Protein AF-A0AAV5HDR8-F1 (afdb_monomer_lite)

Secondary structure (DSSP, 8-state):
-BPPPEEEEETTEEEEEEEEE-TTS-EEEEEES-HHHHHHHHHHHHHHHHHHHHHHHHHHTT--HHHHHHHHHHHHHHTTTSS-HHHHHHHHHHHHHH--SHHHHHHHHHHHHHHHH----TT---HHHHHHHHHHHHHHHHHHHTT-HHHHHHHHHHHHH---HHHHTT-BGGGEETTEEE-SS--SSTTS-SEEE--HHHHHHHTTS--SSSBSSTT-HHHHHHHHHHHTTS---THHHHHHHHHHHHHHHHHH-PPS-------

pLDDT: mean 80.91, std 14.04, range [27.0, 97.19]

Radius of gyration: 21.91 Å; chains: 1; bounding box: 62×45×56 Å

Foldseek 3Di:
DKADWDWDDDPNAIKIWIWDADPPDDIDIDIHRDPVVNVVLSVLLVLLLVLLVVLLVCVVVVHDVVVNQVSLCSLCVSLVVLDHSVVLSVVSNLLSVLDDDPQSVRLSSVLSSCSRPVDPPVVDDRPLLVVLVVLLVQLLVLCVVVVVLLLNLLSQCCLQFVDDLVQLLPFFPVQDDPQWGAGPDDDPDPPDDRITGGDPVSVVSQVPDDPPDRHSNNSCSVVSQVVSCVSRPNPDDSNSSNSSNVSVVSVVCSNPSDHPPPCPDDD

Structure (mmCIF, N/CA/C/O backbone):
data_AF-A0AAV5HDR8-F1
#
_entry.id   AF-A0AAV5HDR8-F1
#
loop_
_atom_site.group_PDB
_atom_site.id
_atom_site.type_symbol
_atom_site.label_atom_id
_atom_site.label_alt_id
_atom_site.label_comp_id
_atom_site.label_asym_id
_atom_site.label_entity_id
_atom_site.label_seq_id
_atom_site.pdbx_PDB_ins_code
_atom_site.Cartn_x
_atom_site.Cartn_y
_atom_site.Cartn_z
_atom_site.occupancy
_atom_site.B_iso_or_equiv
_atom_site.auth_seq_id
_atom_site.auth_comp_id
_atom_site.auth_asym_id
_atom_site.auth_atom_id
_atom_site.pdbx_PDB_model_num
ATOM 1 N N . MET A 1 1 ? 14.625 10.911 -10.098 1.00 73.81 1 MET A N 1
ATOM 2 C CA . MET A 1 1 ? 16.048 11.096 -10.452 1.00 73.81 1 MET A CA 1
ATOM 3 C C . MET A 1 1 ? 16.611 9.797 -11.013 1.00 73.81 1 MET A C 1
ATOM 5 O O . MET A 1 1 ? 16.642 8.784 -10.325 1.00 73.81 1 MET A O 1
ATOM 9 N N . LEU A 1 2 ? 17.038 9.839 -12.270 1.00 84.12 2 LEU A N 1
ATOM 10 C CA . LEU A 1 2 ? 17.835 8.803 -12.922 1.00 84.12 2 LEU A CA 1
ATOM 11 C C . LEU A 1 2 ? 19.167 9.469 -13.278 1.00 84.12 2 LEU A C 1
ATOM 13 O O . LEU A 1 2 ? 19.162 10.474 -13.983 1.00 84.12 2 LEU A O 1
ATOM 17 N N . THR A 1 3 ? 20.285 8.990 -12.740 1.00 86.44 3 THR A N 1
ATOM 18 C CA . THR A 1 3 ? 21.596 9.582 -13.054 1.00 86.44 3 THR A CA 1
ATOM 19 C C . THR A 1 3 ? 22.120 9.080 -14.393 1.00 86.44 3 THR A C 1
ATOM 21 O O . THR A 1 3 ? 21.638 8.078 -14.919 1.00 86.44 3 THR A O 1
ATOM 24 N N . GLY A 1 4 ? 23.172 9.718 -14.906 1.00 89.00 4 GLY A N 1
ATOM 25 C CA . GLY A 1 4 ? 23.975 9.140 -15.983 1.00 89.00 4 GLY A CA 1
ATOM 26 C C . GLY A 1 4 ? 24.616 7.803 -15.588 1.00 89.00 4 GLY A C 1
ATOM 27 O O . GLY A 1 4 ? 24.653 7.431 -14.408 1.00 89.00 4 GLY A O 1
ATOM 28 N N . ILE A 1 5 ? 25.113 7.088 -16.599 1.00 91.88 5 ILE A N 1
ATOM 29 C CA . ILE A 1 5 ? 25.888 5.857 -16.434 1.00 91.88 5 ILE A CA 1
ATOM 30 C C . ILE A 1 5 ? 27.342 6.237 -16.151 1.00 91.88 5 ILE A C 1
ATOM 32 O O . ILE A 1 5 ? 28.004 6.885 -16.957 1.00 91.88 5 ILE A O 1
ATOM 36 N N . TYR A 1 6 ? 27.844 5.801 -15.006 1.00 92.44 6 TYR A N 1
ATOM 37 C CA . TYR A 1 6 ? 29.228 5.932 -14.579 1.00 92.44 6 TYR A CA 1
ATOM 38 C C . TYR A 1 6 ? 29.980 4.633 -14.858 1.00 92.44 6 TYR A C 1
ATOM 40 O O . TYR A 1 6 ? 29.438 3.545 -14.668 1.00 92.44 6 TYR A O 1
ATOM 48 N N . THR A 1 7 ? 31.245 4.738 -15.258 1.00 93.06 7 THR A N 1
ATOM 49 C CA . THR A 1 7 ? 32.133 3.580 -15.426 1.00 93.06 7 THR A CA 1
ATOM 50 C C . THR A 1 7 ? 33.120 3.530 -14.266 1.00 93.06 7 THR A C 1
ATOM 52 O O . THR A 1 7 ? 33.690 4.554 -13.893 1.00 93.06 7 THR A O 1
ATOM 55 N N . LYS A 1 8 ? 33.337 2.347 -13.693 1.00 90.81 8 LYS A N 1
ATOM 56 C CA . LYS A 1 8 ? 34.347 2.107 -12.656 1.00 90.81 8 LYS A CA 1
ATOM 57 C C . LYS A 1 8 ? 35.153 0.864 -13.016 1.00 90.81 8 LYS A C 1
ATOM 59 O O . LYS A 1 8 ? 34.575 -0.146 -13.395 1.00 90.81 8 LYS A O 1
ATOM 64 N N . ASN A 1 9 ? 36.475 0.911 -12.872 1.00 87.62 9 ASN A N 1
ATOM 65 C CA . ASN A 1 9 ? 37.301 -0.289 -12.992 1.00 87.62 9 ASN A CA 1
ATOM 66 C C . ASN A 1 9 ? 37.350 -1.019 -11.639 1.00 87.62 9 ASN A C 1
ATOM 68 O O . ASN A 1 9 ? 37.593 -0.400 -10.599 1.00 87.62 9 ASN A O 1
ATOM 72 N N . ARG A 1 10 ? 37.077 -2.324 -11.634 1.00 82.44 10 ARG A N 1
ATOM 73 C CA . ARG A 1 10 ? 37.130 -3.188 -10.453 1.00 82.44 10 ARG A CA 1
ATOM 74 C C . ARG A 1 10 ? 37.838 -4.489 -10.825 1.00 82.44 10 ARG A C 1
ATOM 76 O O . ARG A 1 10 ? 37.325 -5.260 -11.629 1.00 82.44 10 ARG A O 1
ATOM 83 N N . HIS A 1 11 ? 39.011 -4.724 -10.232 1.00 84.31 11 HIS A N 1
ATOM 84 C CA . HIS A 1 11 ? 39.855 -5.902 -10.493 1.00 84.31 11 HIS A CA 1
ATOM 85 C C . HIS A 1 11 ? 40.128 -6.140 -11.992 1.00 84.31 11 HIS A C 1
ATOM 87 O O . HIS A 1 11 ? 39.966 -7.251 -12.490 1.00 84.31 11 HIS A O 1
ATOM 93 N N . GLY A 1 12 ? 40.483 -5.083 -12.732 1.00 84.19 12 GLY A N 1
ATOM 94 C CA . GLY A 1 12 ? 40.805 -5.176 -14.161 1.00 84.19 12 GLY A CA 1
ATOM 95 C C . GLY A 1 12 ? 39.591 -5.293 -15.087 1.00 84.19 12 GLY A C 1
ATOM 96 O O . GLY A 1 12 ? 39.763 -5.399 -16.297 1.00 84.19 12 GLY A O 1
ATOM 97 N N . LYS A 1 13 ? 38.362 -5.243 -14.555 1.00 86.88 13 LYS A N 1
ATOM 98 C CA . LYS A 1 13 ? 37.121 -5.256 -15.340 1.00 86.88 13 LYS A CA 1
ATOM 99 C C . LYS A 1 13 ? 36.362 -3.948 -15.176 1.00 86.88 13 LYS A C 1
ATOM 101 O O . LYS A 1 13 ? 36.249 -3.422 -14.069 1.00 86.88 13 LYS A O 1
ATOM 106 N N . ASN A 1 14 ? 35.809 -3.437 -16.271 1.00 90.88 14 ASN A N 1
ATOM 107 C CA . ASN A 1 14 ? 34.911 -2.290 -16.215 1.00 90.88 14 ASN A CA 1
ATOM 108 C C . ASN A 1 14 ? 33.528 -2.736 -15.731 1.00 90.88 14 ASN A C 1
ATOM 110 O O . ASN A 1 14 ? 32.964 -3.706 -16.231 1.00 90.88 14 ASN A O 1
ATOM 114 N N . ILE A 1 15 ? 32.990 -2.005 -14.762 1.00 91.25 15 ILE A N 1
ATOM 115 C CA . ILE A 1 15 ? 31.601 -2.089 -14.324 1.00 91.25 15 ILE A CA 1
ATOM 116 C C . ILE A 1 15 ? 30.906 -0.761 -14.621 1.00 91.25 15 ILE A C 1
ATOM 118 O O . ILE A 1 15 ? 31.504 0.313 -14.521 1.00 91.25 15 ILE A O 1
ATOM 122 N N . TYR A 1 16 ? 29.632 -0.847 -14.970 1.00 90.56 16 TYR A N 1
ATOM 123 C CA . TYR A 1 16 ? 28.793 0.269 -15.383 1.00 90.56 16 TYR A CA 1
ATOM 124 C C . TYR A 1 16 ? 27.682 0.449 -14.365 1.00 90.56 16 TYR A C 1
ATOM 126 O O . TYR A 1 16 ? 27.040 -0.516 -13.947 1.00 90.56 16 TYR A O 1
ATOM 134 N N . MET A 1 17 ? 27.494 1.680 -13.911 1.00 89.31 17 MET A N 1
ATOM 135 C CA . MET A 1 17 ? 26.700 1.965 -12.729 1.00 89.31 17 MET A CA 1
ATOM 136 C C . MET A 1 17 ? 25.806 3.168 -12.964 1.00 89.31 17 MET A C 1
ATOM 138 O O . MET A 1 17 ? 26.269 4.190 -13.444 1.00 89.31 17 MET A O 1
ATOM 142 N N . PHE A 1 18 ? 24.544 3.097 -12.571 1.00 87.56 18 PHE A N 1
ATOM 143 C CA . PHE A 1 18 ? 23.662 4.263 -12.562 1.00 87.56 18 PHE A CA 1
ATOM 144 C C . PHE A 1 18 ? 22.746 4.204 -11.350 1.00 87.56 18 PHE A C 1
ATOM 146 O O . PHE A 1 18 ? 22.589 3.160 -10.708 1.00 87.56 18 PHE A O 1
ATOM 153 N N . ARG A 1 19 ? 22.173 5.352 -11.008 1.00 84.62 19 ARG A N 1
ATOM 154 C CA . ARG A 1 19 ? 21.362 5.532 -9.816 1.00 84.62 19 ARG A CA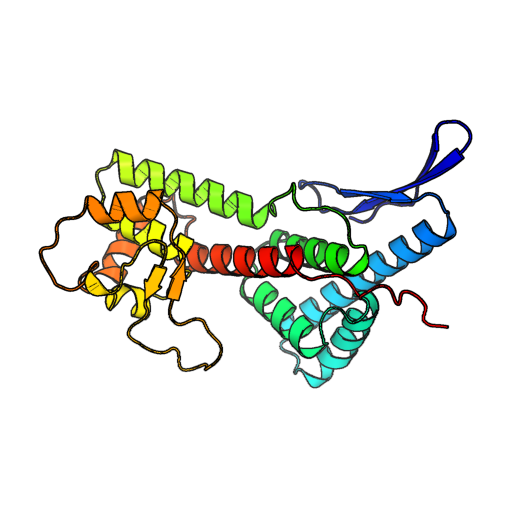 1
ATOM 155 C C . ARG A 1 19 ? 19.924 5.873 -10.173 1.00 84.62 19 ARG A C 1
ATOM 157 O O . ARG A 1 19 ? 19.691 6.698 -11.052 1.00 84.62 19 ARG A O 1
ATOM 164 N N . VAL A 1 20 ? 18.982 5.276 -9.451 1.00 79.19 20 VAL A N 1
ATOM 165 C CA . VAL A 1 20 ? 17.541 5.546 -9.554 1.00 79.19 20 VAL A CA 1
ATOM 166 C C . VAL A 1 20 ? 17.019 5.915 -8.173 1.00 79.19 20 VAL A C 1
ATOM 168 O O . VAL A 1 20 ? 17.207 5.161 -7.229 1.00 79.19 20 VAL A O 1
ATOM 171 N N . GLY A 1 21 ? 16.366 7.058 -8.024 1.00 70.62 21 GLY A N 1
ATOM 172 C CA . GLY A 1 21 ? 15.752 7.469 -6.758 1.00 70.62 21 GLY A CA 1
ATOM 173 C C . GLY A 1 21 ? 14.982 8.775 -6.902 1.00 70.62 21 GLY A C 1
ATOM 174 O O . GLY A 1 21 ? 15.005 9.387 -7.964 1.00 70.62 21 GLY A O 1
ATOM 175 N N . VAL A 1 22 ? 14.303 9.238 -5.860 1.00 61.22 22 VAL A N 1
ATOM 176 C CA . VAL A 1 22 ? 13.767 10.610 -5.780 1.00 61.22 22 VAL A CA 1
ATOM 177 C C . VAL A 1 22 ? 14.383 11.227 -4.538 1.00 61.22 22 VAL A C 1
ATOM 179 O O . VAL A 1 22 ? 14.404 10.591 -3.495 1.00 61.22 22 VAL A O 1
ATOM 182 N N . TYR A 1 23 ? 14.964 12.413 -4.669 1.00 52.66 23 TYR A N 1
ATOM 183 C CA . TYR A 1 23 ? 15.515 13.155 -3.538 1.00 52.66 23 TYR A CA 1
ATOM 184 C C . TYR A 1 23 ? 14.358 13.717 -2.690 1.00 52.66 23 TYR A C 1
ATOM 186 O O . TYR A 1 23 ? 13.372 14.130 -3.295 1.00 52.66 23 TYR A O 1
ATOM 194 N N . PRO A 1 24 ? 14.435 13.756 -1.344 1.00 54.81 24 PRO A N 1
ATOM 195 C CA . PRO A 1 24 ? 15.549 13.369 -0.465 1.00 54.81 24 PRO A CA 1
ATOM 196 C C . PRO A 1 24 ? 15.553 11.881 -0.053 1.00 54.81 24 PRO A C 1
ATOM 198 O O . PRO A 1 24 ? 16.234 11.495 0.896 1.00 54.81 24 PRO A O 1
ATOM 201 N N . PHE A 1 25 ? 14.790 11.025 -0.735 1.00 63.31 25 PHE A N 1
ATOM 202 C CA . PHE A 1 25 ? 14.649 9.607 -0.396 1.00 63.31 25 PHE A CA 1
ATOM 203 C C . PHE A 1 25 ? 15.838 8.744 -0.853 1.00 63.31 25 PHE A C 1
ATOM 205 O O . PHE A 1 25 ? 16.830 9.208 -1.423 1.00 63.31 25 PHE A O 1
ATOM 212 N N . LYS A 1 26 ? 15.735 7.434 -0.588 1.00 67.56 26 LYS A N 1
ATOM 213 C CA . LYS A 1 26 ? 16.769 6.450 -0.923 1.00 67.56 26 LYS A CA 1
ATOM 214 C C . LYS A 1 26 ? 17.010 6.359 -2.434 1.00 67.56 26 LYS A C 1
ATOM 216 O O . LYS A 1 26 ? 16.090 6.412 -3.251 1.00 67.56 26 LYS A O 1
ATOM 221 N N . ILE A 1 27 ? 18.280 6.155 -2.774 1.00 74.06 27 ILE A N 1
ATOM 222 C CA . ILE A 1 27 ? 18.778 5.995 -4.137 1.00 74.06 27 ILE A CA 1
ATOM 223 C C . ILE A 1 27 ? 19.251 4.551 -4.324 1.00 74.06 27 ILE A C 1
ATOM 225 O O . ILE A 1 27 ? 20.049 4.043 -3.537 1.00 74.06 27 ILE A O 1
ATOM 229 N N . TRP A 1 28 ? 18.801 3.900 -5.390 1.00 76.06 28 TRP A N 1
ATOM 230 C CA . TRP A 1 28 ? 19.254 2.580 -5.804 1.00 76.06 28 TRP A CA 1
ATOM 231 C C . TRP A 1 28 ? 20.395 2.642 -6.785 1.00 76.06 28 TRP A C 1
ATOM 233 O O . TRP A 1 28 ? 20.353 3.395 -7.749 1.00 76.06 28 TRP A O 1
ATOM 243 N N . LEU A 1 29 ? 21.378 1.779 -6.563 1.00 81.31 29 LEU A N 1
ATOM 244 C CA . LEU A 1 29 ? 22.538 1.630 -7.418 1.00 81.31 29 LEU A CA 1
ATOM 245 C C . LEU A 1 29 ? 22.402 0.370 -8.274 1.00 81.31 29 LEU A C 1
ATOM 247 O O . LEU A 1 29 ? 22.409 -0.759 -7.773 1.00 81.31 29 LEU A O 1
ATOM 251 N N . TYR A 1 30 ? 22.319 0.557 -9.582 1.00 81.44 30 TYR A N 1
ATOM 252 C CA . TYR A 1 30 ? 22.455 -0.515 -10.557 1.00 81.44 30 TYR A CA 1
ATOM 253 C C . TYR A 1 30 ? 23.929 -0.681 -10.900 1.00 81.44 30 TYR A C 1
ATOM 255 O O . TYR A 1 30 ? 24.652 0.304 -11.005 1.00 81.44 30 TYR A O 1
ATOM 263 N N . VAL A 1 31 ? 24.378 -1.932 -10.994 1.00 85.25 31 VAL A N 1
ATOM 264 C CA . VAL A 1 31 ? 25.761 -2.299 -11.315 1.00 85.25 31 VAL A CA 1
ATOM 265 C C . VAL A 1 31 ? 25.677 -3.418 -12.335 1.00 85.25 31 VAL A C 1
ATOM 267 O O . VAL A 1 31 ? 25.069 -4.448 -12.047 1.00 85.25 31 VAL A O 1
ATOM 270 N N . LEU A 1 32 ? 26.236 -3.190 -13.516 1.00 85.56 32 LEU A N 1
ATOM 271 C CA . LEU A 1 32 ? 26.222 -4.116 -14.639 1.00 85.56 32 LEU A CA 1
ATOM 272 C C . LEU A 1 32 ? 27.643 -4.304 -15.168 1.00 85.56 32 LEU A C 1
ATOM 274 O O . LEU A 1 32 ? 28.476 -3.404 -15.083 1.00 85.56 32 LEU A O 1
ATOM 278 N N . ASN A 1 33 ? 27.911 -5.477 -15.733 1.00 87.19 33 ASN A N 1
ATOM 279 C CA . ASN A 1 33 ? 29.237 -5.839 -16.245 1.00 87.19 33 ASN A CA 1
ATOM 280 C C . ASN A 1 33 ? 29.413 -5.535 -17.746 1.00 87.19 33 ASN A C 1
ATOM 282 O O . ASN A 1 33 ? 30.470 -5.815 -18.298 1.00 87.19 33 ASN A O 1
ATOM 286 N N . SER A 1 34 ? 28.390 -4.985 -18.409 1.00 89.25 34 SER A N 1
ATOM 287 C CA . SER A 1 34 ? 28.407 -4.597 -19.828 1.00 89.25 34 SER A CA 1
ATOM 288 C C . SER A 1 34 ? 27.832 -3.193 -19.989 1.00 89.25 34 SER A C 1
ATOM 290 O O . SER A 1 34 ? 26.883 -2.816 -19.288 1.00 89.25 34 SER A O 1
ATOM 292 N N . ARG A 1 35 ? 28.418 -2.428 -20.917 1.00 89.50 35 ARG A N 1
ATOM 293 C CA . ARG A 1 35 ? 27.963 -1.079 -21.258 1.00 89.50 35 ARG A CA 1
ATOM 294 C C . ARG A 1 35 ? 26.603 -1.130 -21.935 1.00 89.50 35 ARG A C 1
ATOM 296 O O . ARG A 1 35 ? 25.707 -0.388 -21.553 1.00 89.50 35 ARG A O 1
ATOM 303 N N . GLU A 1 36 ? 26.441 -2.057 -22.867 1.00 90.75 36 GLU A N 1
ATOM 304 C CA . GLU A 1 36 ? 25.223 -2.288 -23.639 1.00 90.75 36 GLU A CA 1
ATOM 305 C C . GLU A 1 36 ? 24.063 -2.642 -22.705 1.00 90.75 36 GLU A C 1
ATOM 307 O O . GLU A 1 36 ? 22.979 -2.068 -22.801 1.00 90.75 36 GLU A O 1
ATOM 312 N N . ALA A 1 37 ? 24.306 -3.530 -21.734 1.00 85.19 37 ALA A N 1
ATOM 313 C CA . ALA A 1 37 ? 23.318 -3.884 -20.721 1.00 85.19 37 ALA A CA 1
ATOM 314 C C . ALA A 1 37 ? 22.940 -2.679 -19.845 1.00 85.19 37 ALA A C 1
ATOM 316 O O . ALA A 1 37 ? 21.767 -2.509 -19.499 1.00 85.19 37 ALA A O 1
ATOM 317 N N . ALA A 1 38 ? 23.913 -1.834 -19.485 1.00 86.19 38 ALA A N 1
ATOM 318 C CA . ALA A 1 38 ? 23.660 -0.625 -18.709 1.00 86.19 38 ALA A CA 1
ATOM 319 C C . ALA A 1 38 ? 22.859 0.413 -19.503 1.00 86.19 38 ALA A C 1
ATOM 321 O O . ALA A 1 38 ? 21.897 0.956 -18.970 1.00 86.19 38 ALA A O 1
ATOM 322 N N . GLU A 1 39 ? 23.200 0.644 -20.769 1.00 91.00 39 GLU A N 1
ATOM 323 C CA . GLU A 1 39 ? 22.493 1.560 -21.670 1.00 91.00 39 GLU A CA 1
ATOM 324 C C . GLU A 1 39 ? 21.074 1.071 -21.987 1.00 91.00 39 GLU A C 1
ATOM 326 O O . GLU A 1 39 ? 20.137 1.869 -22.003 1.00 91.00 39 GLU A O 1
ATOM 331 N N . ALA A 1 40 ? 20.878 -0.234 -22.191 1.00 88.00 40 ALA A N 1
ATOM 332 C CA . ALA A 1 40 ? 19.552 -0.825 -22.362 1.00 88.00 40 ALA A CA 1
ATOM 333 C C . ALA A 1 40 ? 18.697 -0.671 -21.093 1.00 88.00 40 ALA A C 1
ATOM 335 O O . ALA A 1 40 ? 17.570 -0.186 -21.169 1.00 88.00 40 ALA A O 1
ATOM 336 N N . SER A 1 41 ? 19.252 -1.002 -19.921 1.00 85.56 41 SER A N 1
ATOM 337 C CA . SER A 1 41 ? 18.550 -0.870 -18.633 1.00 85.56 41 SER A CA 1
ATOM 338 C C . SER A 1 41 ? 18.213 0.587 -18.307 1.00 85.56 41 SER A C 1
ATOM 340 O O . SER A 1 41 ? 17.134 0.885 -17.799 1.00 85.56 41 SER A O 1
ATOM 342 N N . HIS A 1 42 ? 19.128 1.510 -18.612 1.00 89.00 42 HIS A N 1
ATOM 343 C CA . HIS A 1 42 ? 18.940 2.944 -18.401 1.00 89.00 42 HIS A CA 1
ATOM 344 C C . HIS A 1 42 ? 17.828 3.504 -19.293 1.00 89.00 42 HIS A C 1
ATOM 346 O O . HIS A 1 42 ? 16.914 4.149 -18.778 1.00 89.00 42 HIS A O 1
ATOM 352 N N . ARG A 1 43 ? 17.836 3.172 -20.594 1.00 89.94 43 ARG A N 1
ATOM 353 C CA . ARG A 1 43 ? 16.753 3.527 -21.528 1.00 89.94 43 ARG A CA 1
ATOM 354 C C . ARG A 1 43 ? 15.410 2.946 -21.096 1.00 89.94 43 ARG A C 1
ATOM 356 O O . ARG A 1 43 ? 14.414 3.662 -21.119 1.00 89.94 43 ARG A O 1
ATOM 363 N N . GLN A 1 44 ? 15.389 1.691 -20.650 1.00 87.62 44 GLN A N 1
ATOM 364 C CA . GLN A 1 44 ? 14.180 1.035 -20.148 1.00 87.62 44 GLN A CA 1
ATOM 365 C C . GLN A 1 44 ? 13.591 1.789 -18.945 1.00 87.62 44 GLN A C 1
ATOM 367 O O . GLN A 1 44 ? 12.404 2.100 -18.943 1.00 87.62 44 GLN A O 1
ATOM 372 N N . ILE A 1 45 ? 14.410 2.166 -17.955 1.00 85.88 45 ILE A N 1
ATOM 373 C CA . ILE A 1 45 ? 13.945 2.952 -16.797 1.00 85.88 45 ILE A CA 1
ATOM 374 C C . ILE A 1 45 ? 13.476 4.350 -17.209 1.00 85.88 45 ILE A C 1
ATOM 376 O O . ILE A 1 45 ? 12.474 4.835 -16.684 1.00 85.88 45 ILE A O 1
ATOM 380 N N . ALA A 1 46 ? 14.182 5.012 -18.127 1.00 87.62 46 ALA A N 1
ATOM 381 C CA . ALA A 1 46 ? 13.768 6.316 -18.636 1.00 87.62 46 ALA A CA 1
ATOM 382 C C . ALA A 1 46 ? 12.397 6.237 -19.333 1.00 87.62 46 ALA A C 1
ATOM 384 O O . ALA A 1 46 ? 11.541 7.085 -19.078 1.00 87.62 46 ALA A O 1
ATOM 385 N N . GLY A 1 47 ? 12.169 5.184 -20.126 1.00 89.81 47 GLY A N 1
ATOM 386 C CA . GLY A 1 47 ? 10.876 4.883 -20.743 1.00 89.81 47 GLY A CA 1
ATOM 387 C C . GLY A 1 47 ? 9.779 4.665 -19.704 1.00 89.81 47 GLY A C 1
ATOM 388 O O . GLY A 1 47 ? 8.756 5.338 -19.754 1.00 89.81 47 GLY A O 1
ATOM 389 N N . ILE A 1 48 ? 10.024 3.820 -18.691 1.00 87.69 48 ILE A N 1
ATOM 390 C CA . ILE A 1 48 ? 9.070 3.594 -17.585 1.00 87.69 48 ILE A CA 1
ATOM 391 C C . ILE A 1 48 ? 8.717 4.919 -16.926 1.00 87.69 48 ILE A C 1
ATOM 393 O O . ILE A 1 48 ? 7.551 5.179 -16.634 1.00 87.69 48 ILE A O 1
ATOM 397 N N . LYS A 1 49 ? 9.728 5.768 -16.703 1.00 84.94 49 LYS A N 1
ATOM 398 C CA . LYS A 1 49 ? 9.508 7.062 -16.080 1.00 84.94 49 LYS 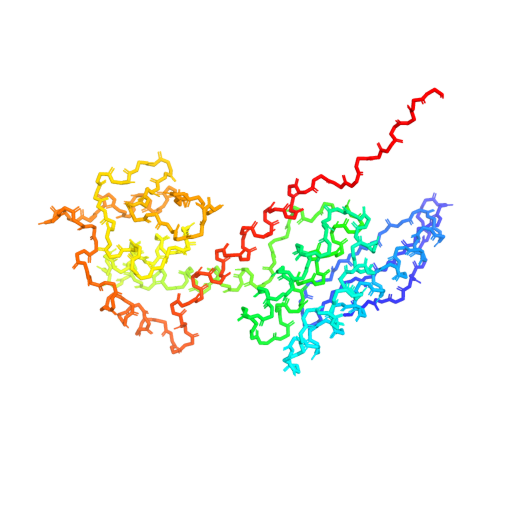A CA 1
ATOM 399 C C . LYS A 1 49 ? 8.545 7.923 -16.907 1.00 84.94 49 LYS A C 1
ATOM 401 O O . LYS A 1 49 ? 7.597 8.481 -16.362 1.00 84.94 49 LYS A O 1
ATOM 406 N N . SER A 1 50 ? 8.813 8.016 -18.206 1.00 88.56 50 SER A N 1
ATOM 407 C CA . SER A 1 50 ? 8.027 8.792 -19.167 1.00 88.56 50 SER A CA 1
ATOM 408 C C . SER A 1 50 ? 6.571 8.327 -19.242 1.00 88.56 50 SER A C 1
ATOM 410 O O . SER A 1 50 ? 5.656 9.148 -19.145 1.00 88.56 50 SER A O 1
ATOM 412 N N . GLU A 1 51 ? 6.343 7.017 -19.358 1.00 91.19 51 GLU A N 1
ATOM 413 C CA . GLU A 1 51 ? 4.986 6.473 -19.481 1.00 91.19 51 GLU A CA 1
ATOM 414 C C . GLU A 1 51 ? 4.175 6.660 -18.197 1.00 91.19 51 GLU A C 1
ATOM 416 O O . GLU A 1 51 ? 3.017 7.062 -18.253 1.00 91.19 51 GLU A O 1
ATOM 421 N N . VAL A 1 52 ? 4.781 6.458 -17.024 1.00 86.50 52 VAL A N 1
ATOM 422 C CA . VAL A 1 52 ? 4.103 6.696 -15.739 1.00 86.50 52 VAL A CA 1
ATOM 423 C C . VAL A 1 52 ? 3.710 8.164 -15.575 1.00 86.50 52 VAL A C 1
ATOM 425 O O . VAL A 1 52 ? 2.578 8.439 -15.180 1.00 86.50 52 VAL A O 1
ATOM 428 N N . ASP A 1 53 ? 4.605 9.110 -15.890 1.00 85.56 53 ASP A N 1
ATOM 429 C CA . ASP A 1 53 ? 4.280 10.543 -15.823 1.00 85.56 53 ASP A CA 1
ATOM 430 C C . ASP A 1 53 ? 3.131 10.905 -16.777 1.00 85.56 53 ASP A C 1
ATOM 432 O O . ASP A 1 53 ? 2.229 11.651 -16.387 1.00 85.56 53 ASP A O 1
ATOM 436 N N . THR A 1 54 ? 3.132 10.347 -17.992 1.00 89.94 54 THR A N 1
ATOM 437 C CA . THR A 1 54 ? 2.074 10.564 -18.990 1.00 89.94 54 THR A CA 1
ATOM 438 C C . THR A 1 54 ? 0.735 9.999 -18.522 1.00 89.94 54 THR A C 1
ATOM 440 O O . THR A 1 54 ? -0.260 10.723 -18.493 1.00 89.94 54 THR A O 1
ATOM 443 N N . ILE A 1 55 ? 0.706 8.743 -18.064 1.00 88.75 55 ILE A N 1
ATOM 444 C CA . ILE A 1 55 ? -0.507 8.102 -17.538 1.00 88.75 55 ILE A CA 1
ATOM 445 C C . ILE A 1 55 ? -1.058 8.900 -16.351 1.00 88.75 55 ILE A C 1
ATOM 447 O O . ILE A 1 55 ? -2.256 9.162 -16.282 1.00 88.75 55 ILE A O 1
ATOM 451 N N . PHE A 1 56 ? -0.198 9.364 -15.442 1.00 85.56 56 PHE A N 1
ATOM 452 C CA . PHE A 1 56 ? -0.620 10.192 -14.310 1.00 85.56 56 PHE A CA 1
ATOM 453 C C . PHE A 1 56 ? -1.196 11.540 -14.755 1.00 85.56 56 PHE A C 1
ATOM 455 O O . PHE A 1 56 ? -2.169 12.013 -14.163 1.00 85.56 56 PHE A O 1
ATOM 462 N N . ALA A 1 57 ? -0.618 12.171 -15.780 1.00 87.06 57 ALA A N 1
ATOM 463 C CA . ALA A 1 57 ? -1.163 13.396 -16.355 1.00 87.06 57 ALA A CA 1
ATOM 464 C C . ALA A 1 57 ? -2.546 13.158 -16.983 1.00 87.06 57 ALA A C 1
ATOM 466 O O . ALA A 1 57 ? -3.442 13.980 -16.800 1.00 87.06 57 ALA A O 1
ATOM 467 N N . PHE A 1 58 ? -2.745 12.020 -17.650 1.00 90.50 58 PHE A N 1
ATOM 468 C CA . PHE A 1 58 ? -4.016 11.664 -18.284 1.00 90.50 58 PHE A CA 1
ATOM 469 C C . PHE A 1 58 ? -5.104 11.345 -17.260 1.00 90.50 58 PHE A C 1
ATOM 471 O O . PHE A 1 58 ? -6.213 11.866 -17.371 1.00 90.50 58 PHE A O 1
ATOM 478 N N . ILE A 1 59 ? -4.777 10.572 -16.217 1.00 86.25 59 ILE A N 1
ATOM 479 C CA . ILE A 1 59 ? -5.704 10.307 -15.107 1.00 86.25 59 ILE A CA 1
ATOM 480 C C . ILE A 1 59 ? -6.094 11.626 -14.427 1.00 86.25 59 ILE A C 1
ATOM 482 O O . ILE A 1 59 ? -7.270 11.855 -14.154 1.00 86.25 59 ILE A O 1
ATOM 486 N N . ARG A 1 60 ? -5.133 12.536 -14.206 1.00 85.38 60 ARG A N 1
ATOM 487 C CA . ARG A 1 60 ? -5.404 13.868 -13.642 1.00 85.38 60 ARG A CA 1
ATOM 488 C C . ARG A 1 60 ? -6.318 14.714 -14.524 1.00 85.38 60 ARG A C 1
ATOM 490 O O . ARG A 1 60 ? -7.139 15.454 -13.994 1.00 85.38 60 ARG A O 1
ATOM 497 N N . ALA A 1 61 ? -6.159 14.624 -15.839 1.00 88.19 61 ALA A N 1
ATOM 498 C CA . ALA A 1 61 ? -7.005 15.313 -16.806 1.00 88.19 61 ALA A CA 1
ATOM 499 C C . ALA A 1 61 ? -8.390 14.658 -16.975 1.00 88.19 61 ALA A C 1
ATOM 501 O O . ALA A 1 61 ? -9.208 15.179 -17.727 1.00 88.19 61 ALA A O 1
ATOM 502 N N . GLY A 1 62 ? -8.664 13.543 -16.286 1.00 86.81 62 GLY A N 1
ATOM 503 C CA . GLY A 1 62 ? -9.941 12.838 -16.366 1.00 86.81 62 GLY A CA 1
ATOM 504 C C . GLY A 1 62 ? -10.169 12.148 -17.710 1.00 86.81 62 GLY A C 1
ATOM 505 O O . GLY A 1 62 ? -11.314 12.005 -18.122 1.00 86.81 62 GLY A O 1
ATOM 506 N N . LEU A 1 63 ? -9.099 11.763 -18.413 1.00 90.50 63 LEU A N 1
ATOM 507 C CA . LEU A 1 63 ? -9.223 11.079 -19.698 1.00 90.50 63 LEU A CA 1
ATOM 508 C C . LEU A 1 63 ? -9.714 9.635 -19.527 1.00 90.50 63 LEU A C 1
ATOM 510 O O . LEU A 1 63 ? -9.363 8.944 -18.567 1.00 90.50 63 LEU A O 1
ATOM 514 N N . GLU A 1 64 ? -10.498 9.191 -20.506 1.00 89.56 64 GLU A N 1
ATOM 515 C CA . GLU A 1 64 ? -11.022 7.831 -20.609 1.00 89.56 64 GLU A CA 1
ATOM 516 C C . GLU A 1 64 ? -9.917 6.799 -20.896 1.00 89.56 64 GLU A C 1
ATOM 518 O O . GLU A 1 64 ? -8.817 7.125 -21.360 1.00 89.56 64 GLU A O 1
ATOM 523 N N . TYR A 1 65 ? -10.209 5.526 -20.605 1.00 88.38 65 TYR A N 1
ATOM 524 C CA . TYR A 1 65 ? -9.225 4.444 -20.720 1.00 88.38 65 TYR A CA 1
ATOM 525 C C . TYR A 1 65 ? -8.685 4.263 -22.144 1.00 88.38 65 TYR A C 1
ATOM 527 O O . TYR A 1 65 ? -7.507 3.957 -22.300 1.00 88.38 65 TYR A O 1
ATOM 535 N N . ASP A 1 66 ? -9.479 4.539 -23.180 1.0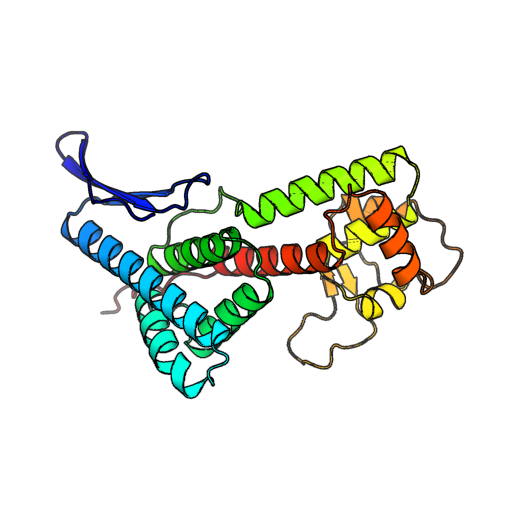0 91.62 66 ASP A N 1
ATOM 536 C CA . ASP A 1 66 ? -9.056 4.451 -24.586 1.00 91.62 66 ASP A CA 1
ATOM 537 C C . ASP A 1 66 ? -7.841 5.345 -24.905 1.00 91.62 66 ASP A C 1
ATOM 539 O O . ASP A 1 66 ? -7.026 5.013 -25.767 1.00 91.62 66 ASP A O 1
ATOM 543 N N . LYS A 1 67 ? -7.683 6.471 -24.194 1.00 92.00 67 LYS A N 1
ATOM 544 C CA . LYS A 1 67 ? -6.515 7.362 -24.318 1.00 92.00 67 LYS A CA 1
ATOM 545 C C . LYS A 1 67 ? -5.311 6.889 -23.515 1.00 92.00 67 LYS A C 1
ATOM 547 O O . LYS A 1 67 ? -4.187 7.269 -23.826 1.00 92.00 67 LYS A O 1
ATOM 552 N N . ILE A 1 68 ? -5.534 6.086 -22.481 1.00 91.94 68 ILE A N 1
ATOM 553 C CA . ILE A 1 68 ? -4.503 5.642 -21.536 1.00 91.94 68 ILE A CA 1
ATOM 554 C C . ILE A 1 68 ? -3.946 4.267 -21.928 1.00 91.94 68 ILE A C 1
ATOM 556 O O . ILE A 1 68 ? -2.756 4.011 -21.747 1.00 91.94 68 ILE A O 1
ATOM 560 N N . GLU A 1 69 ? -4.775 3.403 -22.513 1.00 94.31 69 GLU A N 1
ATOM 561 C CA . GLU A 1 69 ? -4.432 2.042 -22.926 1.00 94.31 69 GLU A CA 1
ATOM 562 C C . GLU A 1 69 ? -3.149 1.966 -23.783 1.00 94.31 69 GLU A C 1
ATOM 564 O O . GLU A 1 69 ? -2.311 1.105 -23.494 1.00 94.31 69 GLU A O 1
ATOM 569 N N . PRO A 1 70 ? -2.898 2.851 -24.776 1.00 95.81 70 PRO A N 1
ATOM 570 C CA . PRO A 1 70 ? -1.654 2.805 -25.550 1.00 95.81 70 PRO A CA 1
ATOM 571 C C . PRO A 1 70 ? -0.401 2.979 -24.680 1.00 95.81 70 PRO A C 1
ATOM 573 O O . PRO A 1 70 ? 0.581 2.260 -24.859 1.00 95.81 70 PRO A O 1
ATOM 576 N N . HIS A 1 71 ? -0.453 3.870 -23.688 1.00 94.31 71 HIS A N 1
ATOM 577 C CA . HIS A 1 71 ? 0.645 4.089 -22.745 1.00 94.31 71 HIS A CA 1
ATOM 578 C C . HIS A 1 71 ? 0.809 2.910 -21.781 1.00 94.31 71 HIS A C 1
ATOM 580 O O . HIS A 1 71 ? 1.928 2.495 -21.476 1.00 94.31 71 HIS A O 1
ATOM 586 N N . ALA A 1 72 ? -0.300 2.307 -21.343 1.00 91.00 72 ALA A N 1
ATOM 587 C CA . ALA A 1 72 ? -0.266 1.098 -20.525 1.00 91.00 72 ALA A CA 1
ATOM 588 C C . ALA A 1 72 ? 0.346 -0.100 -21.281 1.00 91.00 72 ALA A C 1
ATOM 590 O O . ALA A 1 72 ? 1.065 -0.896 -20.675 1.00 91.00 72 ALA A O 1
ATOM 591 N N . LYS A 1 73 ? 0.128 -0.208 -22.601 1.00 93.25 73 LYS A N 1
ATOM 592 C CA . LYS A 1 73 ? 0.761 -1.220 -23.469 1.00 93.25 73 LYS A CA 1
ATOM 593 C C . LYS A 1 73 ? 2.272 -1.032 -23.568 1.00 93.25 73 LYS A C 1
ATOM 595 O O . LYS A 1 73 ? 3.009 -1.985 -23.326 1.00 93.25 73 LYS A O 1
ATOM 600 N N . ILE A 1 74 ? 2.732 0.194 -23.822 1.00 92.94 74 ILE A N 1
ATOM 601 C CA . ILE A 1 74 ? 4.171 0.512 -23.836 1.00 92.94 74 ILE A CA 1
ATOM 602 C C . ILE A 1 74 ? 4.788 0.196 -22.468 1.00 92.94 74 ILE A C 1
ATOM 604 O O . ILE A 1 74 ? 5.849 -0.424 -22.376 1.00 92.94 74 ILE A O 1
ATOM 608 N N . LEU A 1 75 ? 4.105 0.560 -21.380 1.00 90.38 75 LEU A N 1
ATOM 609 C CA . LEU A 1 75 ? 4.575 0.254 -20.035 1.00 90.38 75 LEU A CA 1
ATOM 610 C C . LEU A 1 75 ? 4.659 -1.258 -19.777 1.00 90.38 75 LEU A C 1
ATOM 612 O O . LEU A 1 75 ? 5.630 -1.704 -19.163 1.00 90.38 75 LEU A O 1
ATOM 616 N N . ALA A 1 76 ? 3.696 -2.045 -20.266 1.00 89.94 76 ALA A N 1
ATOM 617 C CA . ALA A 1 76 ? 3.711 -3.505 -20.167 1.00 89.94 76 ALA A CA 1
ATOM 618 C C . ALA A 1 76 ? 4.945 -4.107 -20.849 1.00 89.94 76 ALA A C 1
ATOM 620 O O . ALA A 1 76 ? 5.628 -4.947 -20.258 1.00 89.94 76 ALA A O 1
ATOM 621 N N . GLU A 1 77 ? 5.292 -3.634 -22.045 1.00 89.75 77 GLU A N 1
ATOM 622 C CA . GLU A 1 77 ? 6.514 -4.040 -22.750 1.00 89.75 77 GLU A CA 1
ATOM 623 C C . GLU A 1 77 ? 7.774 -3.658 -21.963 1.00 89.75 77 GLU A C 1
ATOM 625 O O . GLU A 1 77 ? 8.684 -4.473 -21.783 1.00 89.75 77 GLU A O 1
ATOM 630 N N . LEU A 1 78 ? 7.803 -2.445 -21.404 1.00 88.25 78 LEU A N 1
ATOM 631 C CA . LEU A 1 78 ? 8.912 -1.958 -20.587 1.00 88.25 78 LEU A CA 1
ATOM 632 C C . LEU A 1 78 ? 9.092 -2.745 -19.282 1.00 88.25 78 LEU A C 1
ATOM 634 O O . LEU A 1 78 ? 10.222 -2.858 -18.809 1.00 88.25 78 LEU A O 1
ATOM 638 N N . VAL A 1 79 ? 8.039 -3.345 -18.720 1.00 85.19 79 VAL A N 1
ATOM 639 C CA . VAL A 1 79 ? 8.134 -4.299 -17.594 1.00 85.19 79 VAL A CA 1
ATOM 640 C C . VAL A 1 79 ? 8.158 -5.763 -18.049 1.00 85.19 79 VAL A C 1
ATOM 642 O O . VAL A 1 79 ? 7.889 -6.674 -17.261 1.00 85.19 79 VAL A O 1
ATOM 645 N N . ARG A 1 80 ? 8.520 -6.002 -19.317 1.00 82.38 80 ARG A N 1
ATOM 646 C CA . ARG A 1 80 ? 8.733 -7.326 -19.927 1.00 82.38 80 ARG A CA 1
ATOM 647 C C . ARG A 1 80 ? 7.502 -8.235 -19.890 1.00 82.38 80 ARG A C 1
ATOM 649 O O . ARG A 1 80 ? 7.634 -9.447 -19.746 1.00 82.38 80 ARG A O 1
ATOM 656 N N . GLY A 1 81 ? 6.311 -7.650 -19.958 1.00 79.12 81 GLY A N 1
ATOM 657 C CA . GLY A 1 81 ? 5.043 -8.373 -19.903 1.00 79.12 81 GLY A CA 1
ATOM 658 C C . GLY A 1 81 ? 4.745 -9.014 -18.548 1.00 79.12 81 GLY A C 1
ATOM 659 O O . GLY A 1 81 ? 3.850 -9.849 -18.473 1.00 79.12 81 GLY A O 1
ATOM 660 N N . THR A 1 82 ? 5.469 -8.646 -17.477 1.00 79.44 82 THR A N 1
ATOM 661 C CA . THR A 1 82 ? 5.246 -9.222 -16.139 1.00 79.44 82 THR A CA 1
ATOM 662 C C . THR A 1 82 ? 3.798 -9.020 -15.696 1.00 79.44 82 THR A C 1
ATOM 664 O O . THR A 1 82 ? 3.191 -9.943 -15.159 1.00 79.44 82 THR A O 1
ATOM 667 N N . TRP A 1 83 ? 3.230 -7.840 -15.972 1.00 83.81 83 TRP A N 1
ATOM 668 C CA . TRP A 1 83 ? 1.816 -7.524 -15.766 1.00 83.81 83 TRP A CA 1
ATOM 669 C C . TRP A 1 83 ? 1.168 -7.040 -17.075 1.00 83.81 83 TRP A C 1
ATOM 671 O O . TRP A 1 83 ? 1.829 -6.340 -17.846 1.00 83.81 83 TRP A O 1
ATOM 681 N N . PRO A 1 84 ? -0.114 -7.381 -17.324 1.00 86.50 84 PRO A N 1
ATOM 682 C CA . PRO A 1 84 ? -0.848 -6.900 -18.491 1.00 86.50 84 PRO A CA 1
ATOM 683 C C . PRO A 1 84 ? -1.184 -5.397 -18.387 1.00 86.50 84 PRO A C 1
ATOM 685 O O . PRO A 1 84 ? -1.207 -4.858 -17.274 1.00 86.50 84 PRO A O 1
ATOM 688 N N . PRO A 1 85 ? -1.495 -4.727 -19.517 1.00 87.38 85 PRO A N 1
ATOM 689 C CA . PRO A 1 85 ? -1.814 -3.296 -19.556 1.00 87.38 85 PRO A CA 1
ATOM 690 C C . PRO A 1 85 ? -2.932 -2.889 -18.593 1.00 87.38 85 PRO A C 1
ATOM 692 O O . PRO A 1 85 ? -2.745 -1.952 -17.823 1.00 87.38 85 PRO A O 1
ATOM 695 N N . ASP A 1 86 ? -4.039 -3.638 -18.559 1.00 86.69 86 ASP A N 1
ATOM 696 C CA . ASP A 1 86 ? -5.181 -3.340 -17.680 1.00 86.69 86 ASP A CA 1
ATOM 697 C C . ASP A 1 86 ? -4.768 -3.345 -16.205 1.00 86.69 86 ASP A C 1
ATOM 699 O O . ASP A 1 86 ? -5.077 -2.425 -15.454 1.00 86.69 86 ASP A O 1
ATOM 703 N N . LYS A 1 87 ? -3.963 -4.337 -15.803 1.00 85.62 87 LYS A N 1
ATOM 704 C CA . LYS A 1 87 ? -3.444 -4.432 -14.435 1.00 85.62 87 LYS A CA 1
ATOM 705 C C . LYS A 1 87 ? -2.508 -3.273 -14.106 1.00 85.62 87 LYS A C 1
ATOM 707 O O . LYS A 1 87 ? -2.556 -2.760 -12.994 1.00 85.62 87 LYS A O 1
ATOM 712 N N . LEU A 1 88 ? -1.654 -2.862 -15.044 1.00 84.50 88 LEU A N 1
ATOM 713 C CA . LEU A 1 88 ? -0.774 -1.704 -14.867 1.00 84.50 88 LEU A CA 1
ATOM 714 C C . LEU A 1 88 ? -1.566 -0.398 -14.779 1.00 84.50 88 LEU A C 1
ATOM 716 O O . LEU A 1 88 ? -1.224 0.462 -13.971 1.00 84.50 88 LEU A O 1
ATOM 720 N N . TYR A 1 89 ? -2.630 -0.256 -15.565 1.00 85.69 89 TYR A N 1
ATOM 721 C CA . TYR A 1 89 ? -3.534 0.882 -15.475 1.00 85.69 89 TYR A CA 1
ATOM 722 C C . TYR A 1 89 ? -4.264 0.914 -14.134 1.00 85.69 89 TYR A C 1
ATOM 724 O O . TYR A 1 89 ? -4.180 1.924 -13.440 1.00 85.69 89 TYR A O 1
ATOM 732 N N . ASP A 1 90 ? -4.913 -0.178 -13.727 1.00 83.88 90 ASP A N 1
ATOM 733 C CA . ASP A 1 90 ? -5.612 -0.269 -12.441 1.00 83.88 90 ASP A CA 1
ATOM 734 C C . ASP A 1 90 ? -4.659 -0.014 -11.275 1.00 83.88 90 ASP A C 1
ATOM 736 O O . ASP A 1 90 ? -4.997 0.691 -10.323 1.00 83.88 90 ASP A O 1
ATOM 740 N N . TYR A 1 91 ? -3.433 -0.521 -11.386 1.00 80.62 91 TYR A N 1
ATOM 741 C CA . TYR A 1 91 ? -2.355 -0.264 -10.449 1.00 80.62 91 TYR A CA 1
ATOM 742 C C . TYR A 1 91 ? -2.005 1.226 -10.351 1.00 80.62 91 TYR A C 1
ATOM 744 O O . TYR A 1 91 ? -2.031 1.805 -9.263 1.00 80.62 91 TYR A O 1
ATOM 752 N N . LEU A 1 92 ? -1.709 1.870 -11.481 1.00 80.00 92 LEU A N 1
ATOM 753 C CA . LEU A 1 92 ? -1.354 3.289 -11.534 1.00 80.00 92 LEU A CA 1
ATOM 754 C C . LEU A 1 92 ? -2.522 4.187 -11.132 1.00 80.00 92 LEU A C 1
ATOM 756 O O . LEU A 1 92 ? -2.307 5.191 -10.461 1.00 80.00 92 LEU A O 1
ATOM 760 N N . LYS A 1 93 ? -3.752 3.816 -11.485 1.00 80.56 93 LYS A N 1
ATOM 761 C CA . LYS A 1 93 ? -4.980 4.499 -11.082 1.00 80.56 93 LYS A CA 1
ATOM 762 C C . LYS A 1 93 ? -5.212 4.376 -9.588 1.00 80.56 93 LYS A C 1
ATOM 764 O O . LYS A 1 93 ? -5.508 5.381 -8.952 1.00 80.56 93 LYS A O 1
ATOM 769 N N . MET A 1 94 ? -5.048 3.183 -9.016 1.00 77.12 94 MET A N 1
ATOM 770 C CA . MET A 1 94 ? -5.121 2.994 -7.571 1.00 77.12 94 MET A CA 1
ATOM 771 C C . MET A 1 94 ? -4.087 3.884 -6.892 1.00 77.12 94 MET A C 1
ATOM 773 O O . MET A 1 94 ? -4.454 4.663 -6.025 1.00 77.12 94 MET A O 1
ATOM 777 N N . LEU A 1 95 ? -2.827 3.847 -7.324 1.00 74.06 95 LEU A N 1
ATOM 778 C CA . LEU A 1 95 ? -1.788 4.691 -6.741 1.00 74.06 95 LEU A CA 1
ATOM 779 C C . LEU A 1 95 ? -2.073 6.177 -6.915 1.00 74.06 95 LEU A C 1
ATOM 781 O O . LEU A 1 95 ? -1.933 6.909 -5.944 1.00 74.06 95 LEU A O 1
ATOM 785 N N . PHE A 1 96 ? -2.548 6.612 -8.083 1.00 73.06 96 PHE A N 1
ATOM 786 C CA . PHE A 1 96 ? -2.985 7.985 -8.330 1.00 73.06 96 PHE A CA 1
ATOM 787 C C . PHE A 1 96 ? -4.107 8.415 -7.376 1.00 73.06 96 PHE A C 1
ATOM 789 O O . PHE A 1 96 ? -4.055 9.503 -6.815 1.00 73.06 96 PHE A O 1
ATOM 796 N N . LEU A 1 97 ? -5.113 7.564 -7.161 1.00 69.06 97 LEU A N 1
ATOM 797 C CA . LEU A 1 97 ? -6.227 7.833 -6.244 1.00 69.06 97 LEU A CA 1
ATOM 798 C C . LEU A 1 97 ? -5.802 7.798 -4.777 1.00 69.06 97 LEU A C 1
ATOM 800 O O . LEU A 1 97 ? -6.379 8.497 -3.946 1.00 69.06 97 LEU A O 1
ATOM 804 N N . LEU A 1 98 ? -4.802 6.982 -4.456 1.00 63.88 98 LEU A N 1
ATOM 805 C CA . LEU A 1 98 ? -4.152 7.001 -3.156 1.00 63.88 98 LEU A CA 1
ATOM 806 C C . LEU A 1 98 ? -3.284 8.252 -2.996 1.00 63.88 98 LEU A C 1
ATOM 808 O O . LEU A 1 98 ? -2.949 8.566 -1.859 1.00 63.88 98 LEU A O 1
ATOM 812 N N . SER A 1 99 ? -2.984 8.972 -4.091 1.00 51.78 99 SER A N 1
ATOM 813 C CA . SER A 1 99 ? -1.900 9.935 -4.097 1.00 51.78 99 SER A CA 1
ATOM 814 C C . SER A 1 99 ? -2.172 11.239 -3.355 1.00 51.78 99 SER A C 1
ATOM 816 O O . SER A 1 99 ? -3.051 12.012 -3.741 1.00 51.78 99 SER A O 1
ATOM 818 N N . GLY A 1 100 ? -1.303 11.555 -2.396 1.00 61.91 100 GLY A N 1
ATOM 819 C CA . GLY A 1 100 ? -0.850 12.906 -2.088 1.00 61.91 100 GLY A CA 1
ATOM 820 C C . GLY A 1 100 ? 0.687 12.971 -1.924 1.00 61.91 100 GLY A C 1
ATOM 821 O O . GLY A 1 100 ? 1.328 12.064 -1.408 1.00 61.91 100 GLY A O 1
ATOM 822 N N . PRO A 1 101 ? 1.261 14.174 -2.078 1.00 53.78 101 PRO A N 1
ATOM 823 C CA . PRO A 1 101 ? 2.670 14.445 -2.446 1.00 53.78 101 PRO A CA 1
ATOM 824 C C . PRO A 1 101 ? 3.412 13.556 -3.472 1.00 53.78 101 PRO A C 1
ATOM 826 O O . PRO A 1 101 ? 2.923 12.569 -3.999 1.00 53.78 101 PRO A O 1
ATOM 829 N N . GLU A 1 102 ? 4.651 13.950 -3.792 1.00 60.81 102 GLU A N 1
ATOM 830 C CA . GLU A 1 102 ? 5.574 13.306 -4.750 1.00 60.81 102 GLU A CA 1
ATOM 831 C C . GLU A 1 102 ? 6.001 11.868 -4.372 1.00 60.81 102 GLU A C 1
ATOM 833 O O . GLU A 1 102 ? 6.643 11.171 -5.166 1.00 60.81 102 GLU A O 1
ATOM 838 N N . GLU A 1 103 ? 5.653 11.406 -3.168 1.00 61.53 103 GLU A N 1
ATOM 839 C CA . GLU A 1 103 ? 6.132 10.150 -2.589 1.00 61.53 103 GLU A CA 1
ATOM 840 C C . GLU A 1 103 ? 5.430 8.910 -3.184 1.00 61.53 103 GLU A C 1
ATOM 842 O O . GLU A 1 103 ? 6.097 7.894 -3.404 1.00 61.53 103 GLU A O 1
ATOM 847 N N . GLU A 1 104 ? 4.138 8.951 -3.550 1.00 65.50 104 GLU A N 1
ATOM 848 C CA . GLU A 1 104 ? 3.522 7.777 -4.209 1.00 65.50 104 GLU A CA 1
ATOM 849 C C . GLU A 1 104 ? 3.911 7.656 -5.680 1.00 65.50 104 GLU A C 1
ATOM 851 O O . GLU A 1 104 ? 4.036 6.540 -6.196 1.00 65.50 104 GLU A O 1
ATOM 856 N N . LYS A 1 105 ? 4.228 8.775 -6.344 1.00 65.94 105 LYS A N 1
ATOM 857 C CA . LYS A 1 105 ? 4.918 8.726 -7.642 1.00 65.94 105 LYS A CA 1
ATOM 858 C C . LYS A 1 105 ? 6.247 7.984 -7.510 1.00 65.94 105 LYS A C 1
ATOM 860 O O . LYS A 1 105 ? 6.573 7.152 -8.355 1.00 65.94 105 LYS A O 1
ATOM 865 N N . TRP A 1 106 ? 7.002 8.227 -6.434 1.00 70.06 106 TRP A N 1
ATOM 866 C CA . TRP A 1 106 ? 8.234 7.482 -6.155 1.00 70.06 106 TRP A CA 1
ATOM 867 C C . TRP A 1 106 ? 7.975 5.982 -5.972 1.00 70.06 106 TRP A C 1
ATOM 869 O O . TRP A 1 106 ? 8.702 5.175 -6.556 1.00 70.06 106 TRP A O 1
ATOM 879 N N . PHE A 1 107 ? 6.922 5.601 -5.244 1.00 70.50 107 PHE A N 1
ATOM 880 C CA . PHE A 1 107 ? 6.549 4.195 -5.084 1.00 70.50 107 PHE A CA 1
ATOM 881 C C . PHE A 1 107 ? 6.248 3.517 -6.432 1.00 70.50 107 PHE A C 1
ATOM 883 O O . PHE A 1 107 ? 6.764 2.426 -6.681 1.00 70.50 107 PHE A O 1
ATOM 890 N N . CYS A 1 108 ? 5.528 4.190 -7.343 1.00 70.88 108 CYS A N 1
ATOM 891 C CA . CYS A 1 108 ? 5.284 3.698 -8.708 1.00 70.88 108 CYS A CA 1
ATOM 892 C C . CYS A 1 108 ? 6.594 3.410 -9.451 1.00 70.88 108 CYS A C 1
ATOM 894 O O . CYS A 1 108 ? 6.777 2.329 -10.014 1.00 70.88 108 CYS A O 1
ATOM 896 N N . TYR A 1 109 ? 7.525 4.367 -9.434 1.00 71.50 109 TYR A N 1
ATOM 897 C CA . TYR A 1 109 ? 8.798 4.239 -10.146 1.00 71.50 109 TYR A CA 1
ATOM 898 C C . TYR A 1 109 ? 9.634 3.076 -9.634 1.00 71.50 109 TYR A C 1
ATOM 900 O O . TYR A 1 109 ? 10.200 2.311 -10.413 1.00 71.50 109 TYR A O 1
ATOM 908 N N . VAL A 1 110 ? 9.697 2.934 -8.319 1.00 69.69 110 VAL A N 1
ATOM 909 C CA . VAL A 1 110 ? 10.469 1.905 -7.629 1.00 69.69 110 VAL A CA 1
ATOM 910 C C . VAL A 1 110 ? 9.888 0.516 -7.882 1.00 69.69 110 VAL A C 1
ATOM 912 O O . VAL A 1 110 ? 10.632 -0.407 -8.221 1.00 69.69 110 VAL A O 1
ATOM 915 N N . ALA A 1 111 ? 8.565 0.391 -7.806 1.00 72.56 111 ALA A N 1
ATOM 916 C CA . ALA A 1 111 ? 7.830 -0.822 -8.140 1.00 72.56 111 ALA A CA 1
ATOM 917 C C . ALA A 1 111 ? 8.101 -1.297 -9.576 1.00 72.56 111 ALA A C 1
ATOM 919 O O . ALA A 1 111 ? 8.499 -2.441 -9.800 1.00 72.56 111 ALA A O 1
ATOM 920 N N . LEU A 1 112 ? 7.948 -0.403 -10.554 1.00 75.38 112 LEU A N 1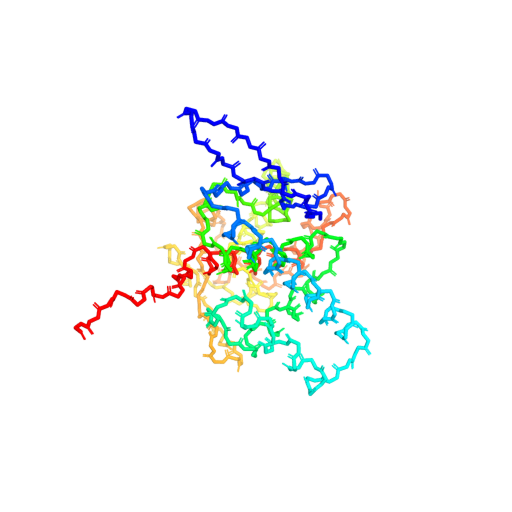
ATOM 921 C CA . LEU A 1 112 ? 8.078 -0.745 -11.972 1.00 75.38 112 LEU A CA 1
ATOM 922 C C . LEU A 1 112 ? 9.535 -1.000 -12.377 1.00 75.38 112 LEU A C 1
ATOM 924 O O . LEU A 1 112 ? 9.805 -1.905 -13.164 1.00 75.38 112 LEU A O 1
ATOM 928 N N . CYS A 1 113 ? 10.499 -0.285 -11.783 1.00 73.00 113 CYS A N 1
ATOM 929 C CA . CYS A 1 113 ? 11.920 -0.596 -11.968 1.00 73.00 113 CYS A CA 1
ATOM 930 C C . CYS A 1 113 ? 12.267 -2.005 -11.465 1.00 73.00 113 CYS A C 1
ATOM 932 O O . CYS A 1 113 ? 13.070 -2.694 -12.099 1.00 73.00 113 CYS A O 1
ATOM 934 N N . ARG A 1 114 ? 11.664 -2.453 -10.352 1.00 74.56 114 ARG A N 1
ATOM 935 C CA . ARG A 1 114 ? 11.840 -3.828 -9.862 1.00 74.56 114 ARG A CA 1
ATOM 936 C C . ARG A 1 114 ? 11.278 -4.846 -10.849 1.00 74.56 114 ARG A C 1
ATOM 938 O O . ARG A 1 114 ? 11.989 -5.795 -11.168 1.00 74.56 114 ARG A O 1
ATOM 945 N N . LEU A 1 115 ? 10.072 -4.626 -11.370 1.00 73.56 115 LEU A N 1
ATOM 946 C CA . LEU A 1 115 ? 9.486 -5.503 -12.390 1.00 73.56 115 LEU A CA 1
ATOM 947 C C . LEU A 1 115 ? 10.368 -5.581 -13.652 1.00 73.56 115 LEU A C 1
ATOM 949 O O . LEU A 1 115 ? 10.553 -6.655 -14.215 1.00 73.56 115 LEU A O 1
ATOM 953 N N . ALA A 1 116 ? 10.980 -4.467 -14.062 1.00 74.06 116 ALA A N 1
ATOM 954 C CA . ALA A 1 116 ? 11.785 -4.401 -15.281 1.00 74.06 116 ALA A CA 1
ATOM 955 C C . ALA A 1 116 ? 13.208 -4.980 -15.160 1.00 74.06 116 ALA A C 1
ATOM 957 O O . ALA A 1 116 ? 13.708 -5.566 -16.125 1.00 74.06 116 ALA A O 1
ATOM 958 N N . LEU A 1 117 ? 13.883 -4.795 -14.018 1.00 73.00 117 LEU A N 1
ATOM 959 C CA . LEU A 1 117 ? 15.314 -5.115 -13.851 1.00 73.00 117 LEU A CA 1
ATOM 960 C C . LEU A 1 117 ? 15.621 -6.139 -12.758 1.00 73.00 117 LEU A C 1
ATOM 962 O O . LEU A 1 117 ? 16.782 -6.511 -12.592 1.00 73.00 117 LEU A O 1
ATOM 966 N N . TYR A 1 118 ? 14.601 -6.602 -12.038 1.00 65.06 118 TYR A N 1
ATOM 967 C CA . TYR A 1 118 ? 14.649 -7.806 -11.219 1.00 65.06 118 TYR A CA 1
ATOM 968 C C . TYR A 1 118 ? 15.839 -7.869 -10.243 1.00 65.06 118 TYR A C 1
ATOM 970 O O . TYR A 1 118 ? 16.622 -8.819 -10.223 1.00 65.06 118 TYR A O 1
ATOM 978 N N . LYS A 1 119 ? 16.012 -6.812 -9.439 1.00 63.38 119 LYS A N 1
ATOM 979 C CA . LYS A 1 119 ? 16.998 -6.773 -8.348 1.00 63.38 119 LYS A CA 1
ATOM 980 C C . LYS A 1 119 ? 16.371 -7.152 -7.011 1.00 63.38 119 LYS A C 1
ATOM 982 O O . LYS A 1 119 ? 15.199 -6.878 -6.764 1.00 63.38 119 LYS A O 1
ATOM 987 N N . ASP A 1 120 ? 17.203 -7.687 -6.120 1.00 52.41 120 ASP A N 1
ATOM 988 C CA . ASP A 1 120 ? 16.855 -7.883 -4.717 1.00 52.41 120 ASP A CA 1
ATOM 989 C C . ASP A 1 120 ? 16.658 -6.526 -4.021 1.00 52.41 120 ASP A C 1
ATOM 991 O O . ASP A 1 120 ? 17.595 -5.875 -3.557 1.00 52.41 120 ASP A O 1
ATOM 995 N N . THR A 1 121 ? 15.412 -6.060 -4.010 1.00 54.19 121 THR A N 1
ATOM 996 C CA . THR A 1 121 ? 14.971 -4.939 -3.172 1.00 54.19 121 THR A CA 1
ATOM 997 C C . THR A 1 121 ? 14.362 -5.422 -1.854 1.00 54.19 121 THR A C 1
ATOM 999 O O . THR A 1 121 ? 13.760 -4.610 -1.153 1.00 54.19 121 THR A O 1
ATOM 1002 N N . GLY A 1 122 ? 14.484 -6.717 -1.516 1.00 49.50 122 GLY A N 1
ATOM 1003 C CA . GLY A 1 122 ? 13.859 -7.331 -0.337 1.00 49.50 122 GLY A CA 1
ATOM 1004 C C . GLY A 1 122 ? 14.259 -6.659 0.978 1.00 49.50 122 GLY A C 1
ATOM 1005 O O . GLY A 1 122 ? 13.483 -6.635 1.924 1.00 49.50 122 GLY A O 1
ATOM 1006 N N . TYR A 1 123 ? 15.419 -6.001 1.000 1.00 52.47 123 TYR A N 1
ATOM 1007 C CA . TYR A 1 123 ? 15.927 -5.270 2.161 1.00 52.47 123 TYR A CA 1
ATOM 1008 C C . TYR A 1 123 ? 15.354 -3.855 2.355 1.00 52.47 123 TYR A C 1
ATOM 1010 O O . TYR A 1 123 ? 15.759 -3.165 3.292 1.00 52.47 123 TYR A O 1
ATOM 1018 N N . MET A 1 124 ? 14.467 -3.356 1.485 1.00 58.38 124 MET A N 1
ATOM 1019 C CA . MET A 1 124 ? 13.964 -1.981 1.600 1.00 58.38 124 MET A CA 1
ATOM 1020 C C . MET A 1 124 ? 12.444 -1.897 1.533 1.00 58.38 124 MET A C 1
ATOM 1022 O O . MET A 1 124 ? 11.846 -2.022 0.471 1.00 58.38 124 MET A O 1
ATOM 1026 N N . GLN A 1 125 ? 11.831 -1.574 2.670 1.00 64.38 125 GLN A N 1
ATOM 1027 C CA . GLN A 1 125 ? 10.466 -1.064 2.723 1.00 64.38 125 GLN A CA 1
ATOM 1028 C C . GLN A 1 125 ? 10.399 0.303 2.015 1.00 64.38 125 GLN A C 1
ATOM 1030 O O . GLN A 1 125 ? 11.279 1.149 2.203 1.00 64.38 125 GLN A O 1
ATOM 1035 N N . SER A 1 126 ? 9.366 0.514 1.195 1.00 70.88 126 SER A N 1
ATOM 1036 C CA . SER A 1 126 ? 9.065 1.810 0.564 1.00 70.88 126 SER A CA 1
ATOM 1037 C C . SER A 1 126 ? 9.030 2.937 1.614 1.00 70.88 126 SER A C 1
ATOM 1039 O O . SER A 1 126 ? 8.287 2.784 2.580 1.00 70.88 126 SER A O 1
ATOM 1041 N N . PRO A 1 127 ? 9.769 4.062 1.469 1.00 68.94 127 PRO A N 1
ATOM 1042 C CA . PRO A 1 127 ? 9.650 5.257 2.299 1.00 68.94 127 PRO A CA 1
ATOM 1043 C C . PRO A 1 127 ? 8.226 5.699 2.615 1.00 68.94 127 PRO A C 1
ATOM 1045 O O . PRO A 1 127 ? 7.983 6.078 3.754 1.00 68.94 127 PRO A O 1
ATOM 1048 N N . VAL A 1 128 ? 7.292 5.585 1.664 1.00 75.31 128 VAL A N 1
ATOM 1049 C CA . VAL A 1 128 ? 5.873 5.891 1.906 1.00 75.31 128 VAL A CA 1
ATOM 1050 C C . VAL A 1 128 ? 5.292 4.937 2.945 1.00 75.31 128 VAL A C 1
ATOM 1052 O O . VAL A 1 128 ? 4.741 5.374 3.949 1.00 75.31 128 VAL A O 1
ATOM 1055 N N . ILE A 1 129 ? 5.479 3.626 2.746 1.00 78.88 129 ILE A N 1
ATOM 1056 C CA . ILE A 1 129 ? 5.024 2.605 3.699 1.00 78.88 129 ILE A CA 1
ATOM 1057 C C . ILE A 1 129 ? 5.700 2.835 5.052 1.00 78.88 129 ILE A C 1
ATOM 1059 O O . ILE A 1 129 ? 5.022 2.864 6.067 1.00 78.88 129 ILE A O 1
ATOM 1063 N N . ARG A 1 130 ? 7.018 3.062 5.076 1.00 78.56 130 ARG A N 1
ATOM 1064 C CA . ARG A 1 130 ? 7.771 3.312 6.311 1.00 78.56 130 ARG A CA 1
ATOM 1065 C C . ARG A 1 130 ? 7.226 4.520 7.075 1.00 78.56 130 ARG A C 1
ATOM 1067 O O . ARG A 1 130 ? 7.045 4.422 8.277 1.00 78.56 130 ARG A O 1
ATOM 1074 N N . ARG A 1 131 ? 6.925 5.627 6.393 1.00 79.06 131 ARG A N 1
ATOM 1075 C CA . ARG A 1 131 ? 6.353 6.830 7.012 1.00 79.06 131 ARG A CA 1
ATOM 1076 C C . ARG A 1 131 ? 4.971 6.563 7.607 1.00 79.06 131 ARG A C 1
ATOM 1078 O O . ARG A 1 131 ? 4.673 7.054 8.692 1.00 79.06 131 ARG A O 1
ATOM 1085 N N . TYR A 1 132 ? 4.131 5.786 6.920 1.00 82.94 132 TYR A N 1
ATOM 1086 C CA . TYR A 1 132 ? 2.863 5.337 7.494 1.00 82.94 132 TYR A CA 1
ATOM 1087 C C . TYR A 1 132 ? 3.088 4.457 8.728 1.00 82.94 132 TYR A C 1
ATOM 1089 O O . TYR A 1 132 ? 2.466 4.704 9.752 1.00 82.94 132 TYR A O 1
ATOM 1097 N N . GLU A 1 133 ? 4.011 3.493 8.674 1.00 85.12 133 GLU A N 1
ATOM 1098 C CA . GLU A 1 133 ? 4.345 2.649 9.830 1.00 85.12 133 GLU A CA 1
ATOM 1099 C C . GLU A 1 133 ? 4.885 3.453 11.018 1.00 85.12 133 GLU A C 1
ATOM 1101 O O . GLU A 1 133 ? 4.469 3.205 12.143 1.00 85.12 133 GLU A O 1
ATOM 1106 N N . GLU A 1 134 ? 5.760 4.434 10.783 1.00 85.38 134 GLU A N 1
ATOM 1107 C CA . GLU A 1 134 ? 6.276 5.348 11.812 1.00 85.38 134 GLU A CA 1
ATOM 1108 C C . GLU A 1 134 ? 5.129 6.131 12.475 1.00 85.38 134 GLU A C 1
ATOM 1110 O O . GLU A 1 134 ? 5.073 6.245 13.699 1.00 85.38 134 GLU A O 1
ATOM 1115 N N . ARG A 1 135 ? 4.162 6.608 11.681 1.00 84.88 135 ARG A N 1
ATOM 1116 C CA . ARG A 1 135 ? 2.957 7.280 12.194 1.00 84.88 135 ARG A CA 1
ATOM 1117 C C . ARG A 1 135 ? 2.056 6.338 12.990 1.00 84.88 135 ARG A C 1
ATOM 1119 O O . ARG A 1 135 ? 1.570 6.724 14.048 1.00 84.88 135 ARG A O 1
ATOM 1126 N N . PHE A 1 136 ? 1.828 5.117 12.509 1.00 88.06 136 PHE A N 1
ATOM 1127 C CA . PHE A 1 136 ? 1.028 4.137 13.245 1.00 88.06 136 PHE A CA 1
ATOM 1128 C C . PHE A 1 136 ? 1.697 3.730 14.550 1.00 88.06 136 PHE A C 1
ATOM 1130 O O . PHE A 1 136 ? 1.011 3.623 15.559 1.00 88.06 136 PHE A O 1
ATOM 1137 N N . ALA A 1 137 ? 3.020 3.560 14.557 1.00 89.75 137 ALA A N 1
ATOM 1138 C CA . ALA A 1 137 ? 3.772 3.267 15.770 1.00 89.75 137 ALA A CA 1
ATOM 1139 C C . ALA A 1 137 ? 3.581 4.369 16.823 1.00 89.75 137 ALA A C 1
ATOM 1141 O O . ALA A 1 137 ? 3.290 4.050 17.973 1.00 89.75 137 ALA A O 1
ATOM 1142 N N . TYR A 1 138 ? 3.646 5.641 16.412 1.00 89.44 138 TYR A N 1
ATOM 1143 C CA . TYR A 1 138 ? 3.363 6.780 17.290 1.00 89.44 138 TYR A CA 1
ATOM 1144 C C . TYR A 1 138 ? 1.932 6.750 17.852 1.00 89.44 138 TYR A C 1
ATOM 1146 O O . TYR A 1 138 ? 1.735 6.890 19.058 1.00 89.44 138 TYR A O 1
ATOM 1154 N N . ILE A 1 139 ? 0.926 6.515 17.003 1.00 90.19 139 ILE A N 1
ATOM 1155 C CA . ILE A 1 139 ? -0.480 6.429 17.436 1.00 90.19 139 ILE A CA 1
ATOM 1156 C C . ILE A 1 139 ? -0.681 5.265 18.414 1.00 90.19 139 ILE A C 1
ATOM 1158 O O . ILE A 1 139 ? -1.322 5.436 19.449 1.00 90.19 139 ILE A O 1
ATOM 1162 N N . GLU A 1 140 ? -0.132 4.088 18.111 1.00 92.56 140 GLU A N 1
ATOM 1163 C CA . GLU A 1 140 ? -0.230 2.914 18.979 1.00 92.56 140 GLU A CA 1
ATOM 1164 C C . GLU A 1 140 ? 0.417 3.157 20.343 1.00 92.56 140 GLU A C 1
ATOM 1166 O O . GLU A 1 140 ? -0.173 2.808 21.364 1.00 92.56 140 GLU A O 1
ATOM 1171 N N . GLU A 1 141 ? 1.600 3.775 20.375 1.00 93.25 141 GLU A N 1
ATOM 1172 C CA . GLU A 1 141 ? 2.286 4.137 21.618 1.00 93.25 141 GLU A CA 1
ATOM 1173 C C . GLU A 1 141 ? 1.432 5.085 22.465 1.00 93.25 141 GLU A C 1
ATOM 1175 O O . GLU A 1 141 ? 1.207 4.830 23.649 1.00 93.25 141 GLU A O 1
ATOM 1180 N N . ARG A 1 142 ? 0.880 6.137 21.856 1.00 92.75 142 ARG A N 1
ATOM 1181 C CA . ARG A 1 142 ? 0.011 7.095 22.547 1.00 92.75 142 ARG A CA 1
ATOM 1182 C C . ARG A 1 142 ? -1.253 6.443 23.107 1.00 92.75 142 ARG A C 1
ATOM 1184 O O . ARG A 1 142 ? -1.574 6.651 24.275 1.00 92.75 142 ARG A O 1
ATOM 1191 N N . LEU A 1 143 ? -1.951 5.632 22.309 1.00 94.00 143 LEU A N 1
ATOM 1192 C CA . LEU A 1 143 ? -3.159 4.923 22.751 1.00 94.00 143 LEU A CA 1
ATOM 1193 C C . LEU A 1 143 ? -2.855 3.942 23.890 1.00 94.00 143 LEU A C 1
ATOM 1195 O O . LEU A 1 143 ? -3.645 3.827 24.827 1.00 94.00 143 LEU A O 1
ATOM 1199 N N . GLN A 1 144 ? -1.699 3.277 23.837 1.00 94.06 144 GLN A N 1
ATOM 1200 C CA . GLN A 1 144 ? -1.230 2.391 24.897 1.00 94.06 144 GLN A CA 1
ATOM 1201 C C . GLN A 1 144 ? -0.944 3.157 26.198 1.00 94.06 144 GLN A C 1
ATOM 1203 O O . GLN A 1 144 ? -1.373 2.709 27.262 1.00 94.06 144 GLN A O 1
ATOM 1208 N N . VAL A 1 145 ? -0.251 4.300 26.127 1.00 93.69 145 VAL A N 1
ATOM 1209 C CA . VAL A 1 145 ? 0.063 5.156 27.289 1.00 93.69 145 VAL A CA 1
ATOM 1210 C C . VAL A 1 145 ? -1.203 5.749 27.913 1.00 93.69 145 VAL A C 1
ATOM 1212 O O . VAL A 1 145 ? -1.308 5.827 29.134 1.00 93.69 145 VAL A O 1
ATOM 1215 N N . GLU A 1 146 ? -2.186 6.123 27.095 1.00 93.44 146 GLU A N 1
ATOM 1216 C CA . GLU A 1 146 ? -3.471 6.670 27.553 1.00 93.44 146 GLU A CA 1
ATOM 1217 C C . GLU A 1 146 ? -4.467 5.591 28.028 1.00 93.44 146 GLU A C 1
ATOM 1219 O O . GLU A 1 146 ? -5.577 5.926 28.437 1.00 93.44 146 GLU A O 1
ATOM 1224 N N . GLY A 1 147 ? -4.107 4.302 27.971 1.00 93.50 147 GLY A N 1
ATOM 1225 C CA . GLY A 1 147 ? -4.980 3.198 28.390 1.00 93.50 147 GLY A CA 1
ATOM 1226 C C . GLY A 1 147 ? -6.196 2.968 27.481 1.00 93.50 147 GLY A C 1
ATOM 1227 O O . GLY A 1 147 ? -7.155 2.310 27.883 1.00 93.50 147 GLY A O 1
ATOM 1228 N N . LYS A 1 148 ? -6.174 3.487 26.249 1.00 94.69 148 LYS A N 1
ATOM 1229 C CA . LYS A 1 148 ? -7.269 3.409 25.266 1.00 94.69 148 LYS A CA 1
ATOM 1230 C C . LYS A 1 148 ? -7.217 2.099 24.478 1.00 94.69 148 LYS A C 1
ATOM 1232 O O . LYS A 1 148 ? -6.910 2.068 23.285 1.00 94.69 148 LYS A O 1
ATOM 1237 N N . LEU A 1 149 ? -7.465 0.991 25.174 1.00 95.12 149 LEU A N 1
ATOM 1238 C CA . LEU A 1 149 ? -7.249 -0.357 24.642 1.00 95.12 149 LEU A CA 1
ATOM 1239 C C . LEU A 1 149 ? -8.173 -0.704 23.458 1.00 95.12 149 LEU A C 1
ATOM 1241 O O . LEU A 1 149 ? -7.727 -1.344 22.505 1.00 95.12 149 LEU A O 1
ATOM 1245 N N . LEU A 1 150 ? -9.433 -0.254 23.478 1.00 95.38 150 LEU A N 1
ATOM 1246 C CA . LEU A 1 150 ? -10.391 -0.508 22.394 1.00 95.38 150 LEU A CA 1
ATOM 1247 C C . LEU A 1 150 ? -10.003 0.239 21.109 1.00 95.38 150 LEU A C 1
ATOM 1249 O O . LEU A 1 150 ? -10.026 -0.339 20.021 1.00 95.38 150 LEU A O 1
ATOM 1253 N N . GLU A 1 151 ? -9.593 1.502 21.226 1.00 94.38 151 GLU A N 1
ATOM 1254 C CA . GLU A 1 151 ? -9.041 2.288 20.124 1.00 94.38 151 GLU A CA 1
ATOM 1255 C C . GLU A 1 151 ? -7.741 1.684 19.585 1.00 94.38 151 GLU A C 1
ATOM 1257 O O . GLU A 1 151 ? -7.557 1.633 18.367 1.00 94.38 151 GLU A O 1
ATOM 1262 N N . LEU A 1 152 ? -6.860 1.198 20.467 1.00 95.50 152 LEU A N 1
ATOM 1263 C CA . LEU A 1 152 ? -5.618 0.531 20.077 1.00 95.50 152 LEU A CA 1
ATOM 1264 C C . LEU A 1 152 ? -5.903 -0.726 19.246 1.00 95.50 152 LEU A C 1
ATOM 1266 O O . LEU A 1 152 ? -5.345 -0.882 18.159 1.00 95.50 152 LEU A O 1
ATOM 1270 N N . ALA A 1 153 ? -6.808 -1.587 19.716 1.00 95.62 153 ALA A N 1
ATOM 1271 C CA . ALA A 1 153 ? -7.222 -2.778 18.981 1.00 95.62 153 ALA A CA 1
ATOM 1272 C C . ALA A 1 153 ? -7.857 -2.419 17.628 1.00 95.62 153 ALA A C 1
ATOM 1274 O O . ALA A 1 153 ? -7.536 -3.029 16.608 1.00 95.62 153 ALA A O 1
ATOM 1275 N N . TYR A 1 154 ? -8.712 -1.392 17.591 1.00 94.19 154 TYR A N 1
ATOM 1276 C CA . TYR A 1 154 ? -9.333 -0.917 16.353 1.00 94.19 154 TYR A CA 1
ATOM 1277 C C . TYR A 1 154 ? -8.291 -0.433 15.336 1.00 94.19 154 TYR A C 1
ATOM 1279 O O . TYR A 1 154 ? -8.348 -0.806 14.163 1.00 94.19 154 TYR A O 1
ATOM 1287 N N . ALA A 1 155 ? -7.320 0.368 15.785 1.00 91.94 155 ALA A N 1
ATOM 1288 C CA . ALA A 1 155 ? -6.209 0.860 14.975 1.00 91.94 155 ALA A CA 1
ATOM 1289 C C . ALA A 1 155 ? -5.355 -0.286 14.410 1.00 91.94 155 ALA A C 1
ATOM 1291 O O . ALA A 1 155 ? -5.095 -0.335 13.206 1.00 91.94 155 ALA A O 1
ATOM 1292 N N . GLN A 1 156 ? -4.968 -1.236 15.260 1.00 94.19 156 GLN A N 1
ATOM 1293 C CA . GLN A 1 156 ? -4.129 -2.373 14.883 1.00 94.19 156 GLN A CA 1
ATOM 1294 C C . GLN A 1 156 ? -4.822 -3.311 13.889 1.00 94.19 156 GLN A C 1
ATOM 1296 O O . GLN A 1 156 ? -4.234 -3.670 12.866 1.00 94.19 156 GLN A O 1
ATOM 1301 N N . VAL A 1 157 ? -6.095 -3.645 14.121 1.00 94.12 157 VAL A N 1
ATOM 1302 C CA . VAL A 1 157 ? -6.877 -4.456 13.177 1.00 94.12 157 VAL A CA 1
ATOM 1303 C C . VAL A 1 157 ? -7.037 -3.723 11.846 1.00 94.12 157 VAL A C 1
ATOM 1305 O O . VAL A 1 157 ? -6.828 -4.324 10.793 1.00 94.12 157 VAL A O 1
ATOM 1308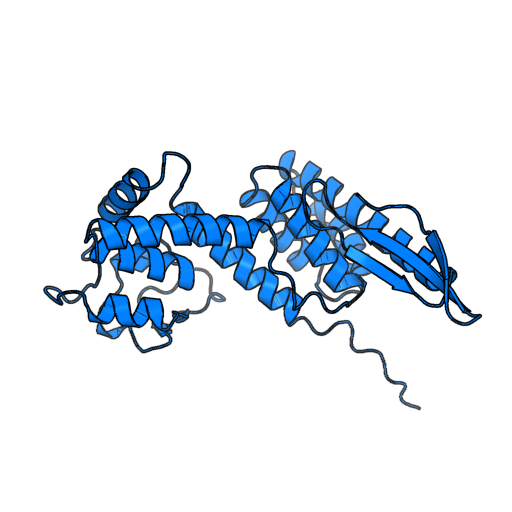 N N . ALA A 1 158 ? -7.349 -2.424 11.855 1.00 90.81 158 ALA A N 1
ATOM 1309 C CA . ALA A 1 158 ? -7.481 -1.645 10.625 1.00 90.81 158 ALA A CA 1
ATOM 1310 C C . ALA A 1 158 ? -6.176 -1.598 9.813 1.00 90.81 158 ALA A C 1
ATOM 1312 O O . ALA A 1 158 ? -6.211 -1.751 8.590 1.00 90.81 158 ALA A O 1
ATOM 1313 N N . ARG A 1 159 ? -5.033 -1.424 10.486 1.00 89.88 159 ARG A N 1
ATOM 1314 C CA . ARG A 1 159 ? -3.694 -1.427 9.877 1.00 89.88 159 ARG A CA 1
ATOM 1315 C C . ARG A 1 159 ? -3.357 -2.767 9.229 1.00 89.88 159 ARG A C 1
ATOM 1317 O O . ARG A 1 159 ? -2.852 -2.796 8.108 1.00 89.88 159 ARG A O 1
ATOM 1324 N N . ASP A 1 160 ? -3.613 -3.859 9.941 1.00 90.94 160 ASP A N 1
ATOM 1325 C CA . ASP A 1 160 ? -3.206 -5.197 9.517 1.00 90.94 160 ASP A CA 1
ATOM 1326 C C . ASP A 1 160 ? -4.109 -5.752 8.403 1.00 90.94 160 ASP A C 1
ATOM 1328 O O . ASP A 1 160 ? -3.638 -6.457 7.511 1.00 90.94 160 ASP A O 1
ATOM 1332 N N . THR A 1 161 ? -5.397 -5.392 8.412 1.00 89.06 161 THR A N 1
ATOM 1333 C CA . THR A 1 161 ? -6.409 -5.978 7.515 1.00 89.06 161 THR A CA 1
ATOM 1334 C C . THR A 1 161 ? -6.866 -5.059 6.381 1.00 89.06 161 THR A C 1
ATOM 1336 O O . THR A 1 161 ? -7.403 -5.535 5.380 1.00 89.06 161 THR A O 1
ATOM 1339 N N . GLY A 1 162 ? -6.711 -3.739 6.527 1.00 87.62 162 GLY A N 1
ATOM 1340 C CA . GLY A 1 162 ? -7.245 -2.756 5.581 1.00 87.62 162 GLY A CA 1
ATOM 1341 C C . GLY A 1 162 ? -8.778 -2.715 5.510 1.00 87.62 162 GLY A C 1
ATOM 1342 O O . GLY A 1 162 ? -9.332 -2.229 4.516 1.00 87.62 162 GLY A O 1
ATOM 1343 N N . PHE A 1 163 ? -9.474 -3.243 6.522 1.00 87.81 163 PHE A N 1
ATOM 1344 C CA . PHE A 1 163 ? -10.934 -3.290 6.560 1.00 87.81 163 PHE A CA 1
ATOM 1345 C C . PHE A 1 163 ? -11.590 -1.901 6.616 1.00 87.81 163 PHE A C 1
ATOM 1347 O O . PHE A 1 163 ? -11.083 -0.930 7.187 1.00 87.81 163 PHE A O 1
ATOM 1354 N N . ARG A 1 164 ? -12.760 -1.793 5.983 1.00 84.25 164 ARG A N 1
ATOM 1355 C CA . ARG A 1 164 ? -13.593 -0.581 5.929 1.00 84.25 164 ARG A CA 1
ATOM 1356 C C . ARG A 1 164 ? -14.354 -0.384 7.240 1.00 84.25 164 ARG A C 1
ATOM 1358 O O . ARG A 1 164 ? -14.483 -1.297 8.040 1.00 84.25 164 ARG A O 1
ATOM 1365 N N . LEU A 1 165 ? -14.936 0.807 7.432 1.00 84.25 165 LEU A N 1
ATOM 1366 C CA . LEU A 1 165 ? -15.770 1.105 8.616 1.00 84.25 165 LEU A CA 1
ATOM 1367 C C . LEU A 1 165 ? -16.869 0.058 8.792 1.00 84.25 165 LEU A C 1
ATOM 1369 O O . LEU A 1 165 ? -16.952 -0.591 9.823 1.00 84.25 165 LEU A O 1
ATOM 1373 N N . SER A 1 166 ? -17.637 -0.140 7.724 1.00 83.50 166 SER A N 1
ATOM 1374 C CA . SER A 1 166 ? -18.744 -1.085 7.669 1.00 83.50 166 SER A CA 1
ATOM 1375 C C . SER A 1 166 ? -18.311 -2.544 7.762 1.00 83.50 166 SER A C 1
ATOM 1377 O O . SER A 1 166 ? -19.162 -3.407 7.856 1.00 83.50 166 SER A O 1
ATOM 1379 N N . GLU A 1 167 ? -17.022 -2.846 7.637 1.00 87.69 167 GLU A N 1
ATOM 1380 C CA . GLU A 1 167 ? -16.506 -4.201 7.837 1.00 87.69 167 GLU A CA 1
ATOM 1381 C C . GLU A 1 167 ? -16.121 -4.375 9.304 1.00 87.69 167 GLU A C 1
ATOM 1383 O O . GLU A 1 167 ? -16.552 -5.328 9.939 1.00 87.69 167 GLU A O 1
ATOM 1388 N N . MET A 1 168 ? -15.414 -3.389 9.860 1.00 89.31 168 MET A N 1
ATOM 1389 C CA . MET A 1 168 ? -15.017 -3.343 11.266 1.00 89.31 168 MET A CA 1
ATOM 1390 C C . MET A 1 168 ? -16.215 -3.365 12.227 1.00 89.31 168 MET A C 1
ATOM 1392 O O . MET A 1 168 ? -16.177 -4.076 13.224 1.00 89.31 168 MET A O 1
ATOM 1396 N N . ASP A 1 169 ? -17.288 -2.623 11.936 1.00 88.44 169 ASP A N 1
ATOM 1397 C CA . ASP A 1 169 ? -18.459 -2.522 12.828 1.00 88.44 169 ASP A CA 1
ATOM 1398 C C . ASP A 1 169 ? -19.229 -3.848 12.993 1.00 88.44 169 ASP A C 1
ATOM 1400 O O . ASP A 1 169 ? -19.942 -4.026 13.982 1.00 88.44 169 ASP A O 1
ATOM 1404 N N . PHE A 1 170 ? -19.071 -4.780 12.048 1.00 88.44 170 PHE A N 1
ATOM 1405 C CA . PHE A 1 170 ? -19.738 -6.086 12.042 1.00 88.44 170 PHE A CA 1
ATOM 1406 C C . PHE A 1 170 ? -18.815 -7.243 12.439 1.00 88.44 170 PHE A C 1
ATOM 1408 O O . PHE A 1 170 ? -19.244 -8.390 12.361 1.00 88.44 170 PHE A O 1
ATOM 1415 N N . LEU A 1 171 ? -17.574 -6.964 12.848 1.00 91.25 171 LEU A N 1
ATOM 1416 C CA . LEU A 1 171 ? -16.678 -8.004 13.343 1.00 91.25 171 LEU A CA 1
ATOM 1417 C C . LEU A 1 171 ? -17.162 -8.539 14.687 1.00 91.25 171 LEU A C 1
ATOM 1419 O O . LEU A 1 171 ? -17.421 -7.774 15.624 1.00 91.25 171 LEU A O 1
ATOM 1423 N N . GLU A 1 172 ? -17.218 -9.859 14.787 1.00 93.25 172 GLU A N 1
ATOM 1424 C CA . GLU A 1 172 ? -17.569 -10.577 16.001 1.00 93.25 172 GLU A CA 1
ATOM 1425 C C . GLU A 1 172 ? -16.388 -11.388 16.523 1.00 93.25 172 GLU A C 1
ATOM 1427 O O . GLU A 1 172 ? -15.448 -11.704 15.793 1.00 93.25 172 GLU A O 1
ATOM 1432 N N . TRP A 1 173 ? -16.426 -11.729 17.811 1.00 93.94 173 TRP A N 1
ATOM 1433 C CA . TRP A 1 173 ? -15.346 -12.489 18.447 1.00 93.94 173 TRP A CA 1
ATOM 1434 C C . TRP A 1 173 ? -15.105 -13.849 17.792 1.00 93.94 173 TRP A C 1
ATOM 1436 O O . TRP A 1 173 ? -13.959 -14.274 17.675 1.00 93.94 173 TRP A O 1
ATOM 1446 N N . GLU A 1 174 ? -16.164 -14.506 17.313 1.00 92.19 174 GLU A N 1
ATOM 1447 C CA . GLU A 1 174 ? -16.061 -15.793 16.614 1.00 92.19 174 GLU A CA 1
ATOM 1448 C C . GLU A 1 174 ? -15.356 -15.702 15.252 1.00 92.19 174 GLU A C 1
ATOM 1450 O O . GLU A 1 174 ? -14.896 -16.715 14.728 1.00 92.19 174 GLU A O 1
ATOM 1455 N N . ASP A 1 175 ? -15.213 -14.496 14.695 1.00 90.31 175 ASP A N 1
ATOM 1456 C CA . ASP A 1 175 ? -14.518 -14.279 13.428 1.00 90.31 175 ASP A CA 1
ATOM 1457 C C . ASP A 1 175 ? -12.991 -14.169 13.602 1.00 90.31 175 ASP A C 1
ATOM 1459 O O . ASP A 1 175 ? -12.257 -14.164 12.608 1.00 90.31 175 ASP A O 1
ATOM 1463 N N . VAL A 1 176 ? -12.496 -14.064 14.843 1.00 92.88 176 VAL A N 1
ATOM 1464 C CA . VAL A 1 176 ? -11.070 -13.910 15.164 1.00 92.88 176 VAL A CA 1
ATOM 1465 C C . VAL A 1 176 ? -10.443 -15.279 15.421 1.00 92.88 176 VAL A C 1
ATOM 1467 O O . VAL A 1 176 ? -10.575 -15.856 16.497 1.00 92.88 176 VAL A O 1
ATOM 1470 N N . VAL A 1 177 ? -9.691 -15.782 14.442 1.00 92.12 177 VAL A N 1
ATOM 1471 C CA . VAL A 1 177 ? -8.945 -17.045 14.532 1.00 92.12 177 VAL A CA 1
ATOM 1472 C C . VAL A 1 177 ? -7.518 -16.792 14.078 1.00 92.12 177 VAL A C 1
ATOM 1474 O O . VAL A 1 177 ? -7.243 -16.807 12.880 1.00 92.12 177 VAL A O 1
ATOM 1477 N N . TYR A 1 178 ? -6.598 -16.547 15.016 1.00 93.69 178 TYR A N 1
ATOM 1478 C CA . TYR A 1 178 ? -5.214 -16.184 14.695 1.00 93.69 178 TYR A CA 1
ATOM 1479 C C . TYR A 1 178 ? -4.577 -17.138 13.657 1.00 93.69 178 TYR A C 1
ATOM 1481 O O . TYR A 1 178 ? -4.654 -18.358 13.825 1.00 93.69 178 TYR A O 1
ATOM 1489 N N . PRO A 1 179 ? -3.944 -16.620 12.581 1.00 93.56 179 PRO A N 1
ATOM 1490 C CA . PRO A 1 179 ? -3.642 -15.210 12.293 1.00 93.56 179 PRO A CA 1
ATOM 1491 C C . PRO A 1 179 ? -4.688 -14.490 11.426 1.00 93.56 179 PRO A C 1
ATOM 1493 O O . PRO A 1 179 ? -4.352 -13.534 10.735 1.00 93.56 179 PRO A O 1
ATOM 1496 N N . LYS A 1 180 ? -5.938 -14.949 11.389 1.00 94.19 180 LYS A N 1
ATOM 1497 C CA . LYS A 1 180 ? -6.996 -14.458 10.499 1.00 94.19 180 LYS A CA 1
ATOM 1498 C C . LYS A 1 180 ? -8.135 -13.777 11.259 1.00 94.19 180 LYS A C 1
ATOM 1500 O O . LYS A 1 180 ? -8.522 -14.206 12.341 1.00 94.19 180 LYS A O 1
ATOM 1505 N N . ILE A 1 181 ? -8.717 -12.759 10.633 1.00 93.38 181 ILE A N 1
ATOM 1506 C CA . ILE A 1 181 ? -10.041 -12.230 10.977 1.00 93.38 181 ILE A CA 1
ATOM 1507 C C . ILE A 1 181 ? -10.941 -12.385 9.755 1.00 93.38 181 ILE A C 1
ATOM 1509 O O . ILE A 1 181 ? -10.607 -11.878 8.680 1.00 93.38 181 ILE A O 1
ATOM 1513 N N . MET A 1 182 ? -12.058 -13.091 9.908 1.00 90.44 182 MET A N 1
ATOM 1514 C CA . MET A 1 182 ? -13.017 -13.357 8.834 1.00 90.44 182 MET A CA 1
ATOM 1515 C C . MET A 1 182 ? -14.004 -12.193 8.663 1.00 90.44 182 MET A C 1
ATOM 1517 O O . MET A 1 182 ? -14.477 -11.607 9.631 1.00 90.44 182 MET A O 1
ATOM 1521 N N . LEU A 1 183 ? -14.346 -11.857 7.419 1.00 85.44 183 LEU A N 1
ATOM 1522 C CA . LEU A 1 183 ? -15.431 -10.929 7.109 1.00 85.44 183 LEU A CA 1
ATOM 1523 C C . LEU A 1 183 ? -16.750 -11.696 7.000 1.00 85.44 183 LEU A C 1
ATOM 1525 O O . LEU A 1 183 ? -16.878 -12.595 6.171 1.00 85.44 183 LEU A O 1
ATOM 1529 N N . ARG A 1 184 ? -17.762 -11.286 7.769 1.00 74.56 184 ARG A N 1
ATOM 1530 C CA . ARG A 1 184 ? -19.132 -11.818 7.639 1.00 74.56 184 ARG A CA 1
ATOM 1531 C C . ARG A 1 184 ? -19.859 -11.311 6.403 1.00 74.56 184 ARG A C 1
ATOM 1533 O O . ARG A 1 184 ? -20.670 -12.025 5.820 1.00 74.56 184 ARG A O 1
ATOM 1540 N N . ILE A 1 185 ? -19.592 -10.066 6.011 1.00 70.56 185 ILE A N 1
ATOM 1541 C CA . ILE A 1 185 ? -20.252 -9.432 4.870 1.00 70.56 185 ILE A CA 1
ATOM 1542 C C . ILE A 1 185 ? -19.352 -9.586 3.641 1.00 70.56 185 ILE A C 1
ATOM 1544 O O . ILE A 1 185 ? -18.280 -8.973 3.602 1.00 70.56 185 ILE A O 1
ATOM 1548 N N . PRO A 1 186 ? -19.768 -10.358 2.620 1.00 60.84 186 PRO A N 1
ATOM 1549 C CA . PRO A 1 186 ? -19.008 -10.460 1.390 1.00 60.84 186 PRO A CA 1
ATOM 1550 C C . PRO A 1 186 ? -18.945 -9.115 0.680 1.00 60.84 186 PRO A C 1
ATOM 1552 O O . PRO A 1 186 ? -19.948 -8.417 0.498 1.00 60.84 186 PRO A O 1
ATOM 1555 N N . ARG A 1 187 ? -17.736 -8.741 0.260 1.00 64.62 187 ARG A N 1
ATOM 1556 C CA . ARG A 1 187 ? -17.543 -7.558 -0.571 1.00 64.62 187 ARG A CA 1
ATOM 1557 C C . ARG A 1 187 ? -18.207 -7.813 -1.926 1.00 64.62 187 ARG A C 1
ATOM 1559 O O . ARG A 1 187 ? -18.059 -8.881 -2.507 1.00 64.62 187 ARG A O 1
ATOM 1566 N N . LYS A 1 188 ? -18.945 -6.822 -2.444 1.00 57.00 188 LYS A N 1
ATOM 1567 C CA . LYS A 1 188 ? -19.693 -6.932 -3.718 1.00 57.00 188 LYS A CA 1
ATOM 1568 C C . LYS A 1 188 ? -18.808 -7.266 -4.932 1.00 57.00 188 LYS A C 1
ATOM 1570 O O . LYS A 1 188 ? -19.324 -7.667 -5.967 1.00 57.00 188 LYS A O 1
ATOM 1575 N N . THR A 1 189 ? -17.496 -7.086 -4.816 1.00 53.62 189 THR A N 1
ATOM 1576 C CA . THR A 1 189 ? -16.486 -7.439 -5.817 1.00 53.62 189 THR A CA 1
ATOM 1577 C C . THR A 1 189 ? -15.877 -8.803 -5.483 1.00 53.62 189 THR A C 1
ATOM 1579 O O . THR A 1 189 ? -15.170 -8.942 -4.489 1.00 53.62 189 THR A O 1
ATOM 1582 N N . SER A 1 190 ? -16.147 -9.799 -6.329 1.00 43.91 190 SER A N 1
ATOM 1583 C CA . SER A 1 190 ? -15.953 -11.244 -6.103 1.00 43.91 190 SER A CA 1
ATOM 1584 C C . SER A 1 190 ? -14.511 -11.746 -5.928 1.00 43.91 190 SER A C 1
ATOM 1586 O O . SER A 1 190 ? -14.325 -12.939 -5.715 1.00 43.91 190 SER A O 1
ATOM 1588 N N . ASN A 1 191 ? -13.498 -10.880 -6.024 1.00 53.84 191 ASN A N 1
ATOM 1589 C CA . ASN A 1 191 ? -12.083 -11.282 -6.025 1.00 53.84 191 ASN A CA 1
ATOM 1590 C C . ASN A 1 191 ? -11.303 -10.841 -4.774 1.00 53.84 191 ASN A C 1
ATOM 1592 O O . ASN A 1 191 ? -10.094 -11.051 -4.709 1.00 53.84 191 ASN A O 1
ATOM 1596 N N . GLU A 1 192 ? -11.947 -10.207 -3.792 1.00 59.22 192 GLU A N 1
ATOM 1597 C CA . GLU A 1 192 ? -11.265 -9.788 -2.562 1.00 59.22 192 GLU A CA 1
ATOM 1598 C C . GLU A 1 192 ? -11.354 -10.881 -1.488 1.00 59.22 192 GLU A C 1
ATOM 1600 O O . GLU A 1 192 ? -12.409 -11.480 -1.276 1.00 59.22 192 GLU A O 1
ATOM 1605 N N . ASN A 1 193 ? -10.235 -11.147 -0.805 1.00 63.91 193 ASN A N 1
ATOM 1606 C CA . ASN A 1 193 ? -10.183 -12.145 0.260 1.00 63.91 193 ASN A CA 1
ATOM 1607 C C . ASN A 1 193 ? -11.208 -11.818 1.354 1.00 63.91 193 ASN A C 1
ATOM 1609 O O . ASN A 1 193 ? -11.248 -10.707 1.879 1.00 63.91 193 ASN A O 1
ATOM 1613 N N . MET A 1 194 ? -11.980 -12.828 1.750 1.00 78.44 194 MET A N 1
ATOM 1614 C CA . MET A 1 194 ? -12.968 -12.761 2.834 1.00 78.44 194 MET A CA 1
ATOM 1615 C C . MET A 1 194 ? -12.330 -12.741 4.233 1.00 78.44 194 MET A C 1
ATOM 1617 O O . MET A 1 194 ? -13.005 -12.993 5.226 1.00 78.44 194 MET A O 1
ATOM 1621 N N . PHE A 1 195 ? -11.022 -12.502 4.326 1.00 86.38 195 PHE A N 1
ATOM 1622 C CA . PHE A 1 195 ? -10.289 -12.469 5.582 1.00 86.38 195 PHE A CA 1
ATOM 1623 C C . PHE A 1 195 ? -9.109 -11.500 5.511 1.00 86.38 195 PHE A C 1
ATOM 1625 O O . PHE A 1 195 ? -8.512 -11.296 4.451 1.00 86.38 195 PHE A O 1
ATOM 1632 N N . GLY A 1 196 ? -8.761 -10.932 6.659 1.00 87.75 196 GLY A N 1
ATOM 1633 C CA . GLY A 1 196 ? -7.547 -10.155 6.879 1.00 87.75 196 GLY A CA 1
ATOM 1634 C C . GLY A 1 196 ? -6.560 -10.956 7.720 1.00 87.75 196 GLY A C 1
ATOM 1635 O O . GLY A 1 196 ? -6.975 -11.762 8.551 1.00 87.75 196 GLY A O 1
ATOM 1636 N N . LEU A 1 197 ? -5.261 -10.757 7.495 1.00 91.62 197 LEU A N 1
ATOM 1637 C CA . LEU A 1 197 ? -4.221 -11.315 8.358 1.00 91.62 197 LEU A CA 1
ATOM 1638 C C . LEU A 1 197 ? -3.886 -10.306 9.452 1.00 91.62 197 LEU A C 1
ATOM 1640 O O . LEU A 1 197 ? -3.760 -9.124 9.150 1.00 91.62 197 LEU A O 1
ATOM 1644 N N . ILE A 1 198 ? -3.724 -10.769 10.686 1.00 94.38 198 ILE A N 1
ATOM 1645 C CA . ILE A 1 198 ? -3.328 -9.948 11.832 1.00 94.38 198 ILE A CA 1
ATOM 1646 C C . ILE A 1 198 ? -1.991 -10.408 12.401 1.00 94.38 198 ILE A C 1
ATOM 1648 O O . ILE A 1 198 ? -1.661 -11.594 12.379 1.00 94.38 198 ILE A O 1
ATOM 1652 N N . SER A 1 199 ? -1.216 -9.454 12.910 1.00 93.81 199 SER A N 1
ATOM 1653 C CA . SER A 1 199 ? 0.019 -9.735 13.640 1.00 93.81 199 SER A CA 1
ATOM 1654 C C . SER A 1 199 ? -0.263 -10.327 15.024 1.00 93.81 199 SER A C 1
ATOM 1656 O O . SER A 1 199 ? -1.344 -10.145 15.584 1.00 93.81 199 SER A O 1
ATOM 1658 N N . GLU A 1 200 ? 0.734 -11.004 15.596 1.00 96.50 200 GLU A N 1
ATOM 1659 C CA . GLU A 1 200 ? 0.681 -11.520 16.970 1.00 96.50 200 GLU A CA 1
ATOM 1660 C C . GLU A 1 200 ? 0.373 -10.403 17.974 1.00 96.50 200 GLU A C 1
ATOM 1662 O O . GLU A 1 200 ? -0.549 -10.533 18.770 1.00 96.50 200 GLU A O 1
ATOM 1667 N N . LYS A 1 201 ? 1.032 -9.243 17.834 1.00 95.50 201 LYS A N 1
ATOM 1668 C CA . LYS A 1 201 ? 0.764 -8.041 18.641 1.00 95.50 201 LYS A CA 1
ATOM 1669 C C . LYS A 1 201 ? -0.714 -7.629 18.602 1.00 95.50 201 LYS A C 1
ATOM 1671 O O . LYS A 1 201 ? -1.300 -7.343 19.640 1.00 95.50 201 LYS A O 1
ATOM 1676 N N . THR A 1 202 ? -1.321 -7.597 17.414 1.00 96.12 202 THR A N 1
ATOM 1677 C CA . THR A 1 202 ? -2.745 -7.258 17.250 1.00 96.12 202 THR A CA 1
ATOM 1678 C C . THR A 1 202 ? -3.639 -8.284 17.938 1.00 96.12 202 THR A C 1
ATOM 1680 O O . THR A 1 202 ? -4.603 -7.915 18.607 1.00 96.12 202 THR A O 1
ATOM 1683 N N . TYR A 1 203 ? -3.309 -9.570 17.806 1.00 97.19 203 TYR A N 1
ATOM 1684 C CA . TYR A 1 203 ? -4.043 -10.640 18.472 1.00 97.19 203 TYR A CA 1
ATOM 1685 C C . TYR A 1 203 ? -3.950 -10.532 19.999 1.00 97.19 203 TYR A C 1
ATOM 1687 O O . TYR A 1 203 ? -4.977 -10.562 20.670 1.00 97.19 203 TYR A O 1
ATOM 1695 N N . GLU A 1 204 ? -2.757 -10.311 20.552 1.00 96.69 204 GLU A N 1
ATOM 1696 C CA . GLU A 1 204 ? -2.553 -10.103 21.990 1.00 96.69 204 GLU A CA 1
ATOM 1697 C C . GLU A 1 204 ? -3.339 -8.907 22.535 1.00 96.69 204 GLU A C 1
ATOM 1699 O O . GLU A 1 204 ? -3.886 -8.981 23.634 1.00 96.69 204 GLU A O 1
ATOM 1704 N N . THR A 1 205 ? -3.407 -7.799 21.792 1.00 96.88 205 THR A N 1
ATOM 1705 C CA . THR A 1 205 ? -4.233 -6.645 22.177 1.00 96.88 205 THR A CA 1
ATOM 1706 C C . THR A 1 205 ? -5.714 -7.011 22.209 1.00 96.88 205 THR A C 1
ATOM 1708 O O . THR A 1 205 ? -6.397 -6.661 23.169 1.00 96.88 205 THR A O 1
ATOM 1711 N N . LEU A 1 206 ? -6.210 -7.737 21.199 1.00 96.31 206 LEU A N 1
ATOM 1712 C CA . LEU A 1 206 ? -7.605 -8.190 21.156 1.00 96.31 206 LEU A CA 1
ATOM 1713 C C . LEU A 1 206 ? -7.955 -9.073 22.362 1.00 96.31 206 LEU A C 1
ATOM 1715 O O . LEU A 1 206 ? -9.020 -8.891 22.936 1.00 96.31 206 LEU A O 1
ATOM 1719 N N . GLN A 1 207 ? -7.051 -9.962 22.788 1.00 94.88 207 GLN A N 1
ATOM 1720 C CA . GLN A 1 207 ? -7.266 -10.842 23.950 1.00 94.88 207 GLN A CA 1
ATOM 1721 C C . GLN A 1 207 ? -7.347 -10.099 25.296 1.00 94.88 207 GLN A C 1
ATOM 1723 O O . GLN A 1 207 ? -7.778 -10.680 26.288 1.00 94.88 207 GLN A O 1
ATOM 1728 N N . LYS A 1 208 ? -6.905 -8.837 25.361 1.00 95.62 208 LYS A N 1
ATOM 1729 C CA . LYS A 1 208 ? -6.962 -8.015 26.582 1.00 95.62 208 LYS A CA 1
ATOM 1730 C C . LYS A 1 208 ? -8.270 -7.235 26.715 1.00 95.62 208 LYS A C 1
ATOM 1732 O O . LYS A 1 208 ? -8.481 -6.603 27.746 1.00 95.62 208 LYS A O 1
ATOM 1737 N N . LEU A 1 209 ? -9.094 -7.198 25.668 1.00 94.75 209 LEU A N 1
ATOM 1738 C CA . LEU A 1 209 ? -10.371 -6.494 25.695 1.00 94.75 209 LEU A CA 1
ATOM 1739 C C . LEU A 1 209 ? -11.400 -7.273 26.515 1.00 94.75 209 LEU A C 1
ATOM 1741 O O . LEU A 1 209 ? -11.420 -8.500 26.505 1.00 94.75 209 LEU A O 1
ATOM 1745 N N . ASP A 1 210 ? -12.311 -6.550 27.159 1.00 88.81 210 ASP A N 1
ATOM 1746 C CA . ASP A 1 210 ? -13.513 -7.160 27.716 1.00 88.81 210 ASP A CA 1
ATOM 1747 C C . ASP A 1 210 ? -14.440 -7.631 26.584 1.00 88.81 210 ASP A C 1
ATOM 1749 O O . ASP A 1 210 ? -14.506 -7.016 25.515 1.00 88.81 210 ASP A O 1
ATOM 1753 N N . HIS A 1 211 ? -15.208 -8.700 26.827 1.00 88.38 211 HIS A N 1
ATOM 1754 C CA . HIS A 1 211 ? -16.170 -9.265 25.868 1.00 88.38 211 HIS A CA 1
ATOM 1755 C C . HIS A 1 211 ? -17.632 -8.972 26.283 1.00 88.38 211 HIS A C 1
ATOM 1757 O O . HIS A 1 211 ? -18.414 -9.905 26.478 1.00 88.38 211 HIS A O 1
ATOM 1763 N N . PRO A 1 212 ? -18.061 -7.700 26.445 1.00 85.75 212 PRO A N 1
ATOM 1764 C CA . PRO A 1 212 ? -19.413 -7.387 26.911 1.00 85.75 212 PRO A CA 1
ATOM 1765 C C . PRO A 1 212 ? -20.485 -7.613 25.834 1.00 85.75 212 PRO A C 1
ATOM 1767 O O . PRO A 1 212 ? -21.677 -7.520 26.117 1.00 85.75 212 PRO A O 1
ATOM 1770 N N . SER A 1 213 ? -20.083 -7.851 24.583 1.00 90.06 213 SER A N 1
ATOM 1771 C CA . SER A 1 213 ? -20.985 -8.035 23.451 1.00 90.06 213 SER A CA 1
ATOM 1772 C C . SER A 1 213 ? -20.405 -9.031 22.452 1.00 90.06 213 SER A C 1
ATOM 1774 O O . SER A 1 213 ? -19.195 -9.243 22.418 1.00 90.06 213 SER A O 1
ATOM 1776 N N . GLN A 1 214 ? -21.264 -9.598 21.604 1.00 91.06 214 GLN A N 1
ATOM 1777 C CA . GLN A 1 214 ? -20.855 -10.474 20.502 1.00 91.06 214 GLN A CA 1
ATOM 1778 C C . GLN A 1 214 ? -19.945 -9.756 19.488 1.00 91.06 214 GLN A C 1
ATOM 1780 O O . GLN A 1 214 ? -19.037 -10.368 18.927 1.00 91.06 214 GLN A O 1
ATOM 1785 N N . ARG A 1 215 ? -20.162 -8.450 19.276 1.00 91.50 215 ARG A N 1
ATOM 1786 C CA . ARG A 1 215 ? -19.368 -7.614 18.368 1.00 91.50 215 ARG A CA 1
ATOM 1787 C C . ARG A 1 215 ? -18.151 -7.045 19.085 1.00 91.50 215 ARG A C 1
ATOM 1789 O O . ARG A 1 215 ? -18.278 -6.495 20.177 1.00 91.50 215 ARG A O 1
ATOM 1796 N N . ILE A 1 216 ? -16.999 -7.074 18.424 1.00 93.06 216 ILE A N 1
ATOM 1797 C CA . ILE A 1 216 ? -15.734 -6.578 18.989 1.00 93.06 216 ILE A CA 1
ATOM 1798 C C . ILE A 1 216 ? -15.820 -5.068 19.246 1.00 93.06 216 ILE A C 1
ATOM 1800 O O . ILE A 1 216 ? -15.512 -4.589 20.331 1.00 93.06 216 ILE A O 1
ATOM 1804 N N . PHE A 1 217 ? -16.288 -4.312 18.247 1.00 92.62 217 PHE A N 1
ATOM 1805 C CA . PHE A 1 217 ? -16.326 -2.845 18.296 1.00 92.62 217 PHE A CA 1
ATOM 1806 C C . PHE A 1 217 ? -17.730 -2.265 18.489 1.00 92.62 217 PHE A C 1
ATOM 1808 O O . PHE A 1 217 ? -17.880 -1.049 18.475 1.00 92.62 217 PHE A O 1
ATOM 1815 N N . ASN A 1 218 ? -18.756 -3.108 18.647 1.00 88.19 218 ASN A N 1
ATOM 1816 C CA . ASN A 1 218 ? -20.138 -2.723 18.970 1.00 88.19 218 ASN A CA 1
ATOM 1817 C C . ASN A 1 218 ? -20.688 -1.500 18.189 1.00 88.19 218 ASN A C 1
ATOM 1819 O O . ASN A 1 218 ? -21.279 -0.592 18.769 1.00 88.19 218 ASN A O 1
ATOM 1823 N N . ASN A 1 219 ? -20.468 -1.441 16.868 1.00 84.44 219 ASN A N 1
ATOM 1824 C CA . ASN A 1 219 ? -20.845 -0.308 15.997 1.00 84.44 219 ASN A CA 1
ATOM 1825 C C . ASN A 1 219 ? -20.255 1.062 16.397 1.00 84.44 219 ASN A C 1
ATOM 1827 O O . ASN A 1 219 ? -20.732 2.110 15.955 1.00 84.44 219 ASN A O 1
ATOM 1831 N N . ALA A 1 220 ? -19.220 1.081 17.234 1.00 87.75 220 ALA A N 1
ATOM 1832 C CA . ALA A 1 220 ? -18.567 2.293 17.704 1.00 87.75 220 ALA A CA 1
ATOM 1833 C C . ALA A 1 220 ? -17.509 2.816 16.721 1.00 87.75 220 ALA A C 1
ATOM 1835 O O . ALA A 1 220 ? -16.825 3.790 17.038 1.00 87.75 220 ALA A O 1
ATOM 1836 N N . GLY A 1 221 ? -17.360 2.236 15.522 1.00 86.75 221 GLY A N 1
ATOM 1837 C CA . GLY A 1 221 ? -16.278 2.555 14.590 1.00 86.75 221 GLY A CA 1
ATOM 1838 C C . GLY A 1 221 ? -16.154 4.043 14.268 1.00 86.75 221 GLY A C 1
ATOM 1839 O O . GLY A 1 221 ? -15.043 4.563 14.197 1.00 86.75 221 GLY A O 1
ATOM 1840 N N . LYS A 1 222 ? -17.269 4.777 14.142 1.00 87.69 222 LYS A N 1
ATOM 1841 C CA . LYS A 1 222 ? -17.224 6.236 13.931 1.00 87.69 222 LYS A CA 1
ATOM 1842 C C . LYS A 1 222 ? -16.630 6.977 15.136 1.00 87.69 222 LYS A C 1
ATOM 1844 O O . LYS A 1 222 ? -15.808 7.867 14.946 1.00 87.69 222 LYS A O 1
ATOM 1849 N N . HIS A 1 223 ? -17.032 6.608 16.350 1.00 90.00 223 HIS A N 1
ATOM 1850 C CA . HIS A 1 223 ? -16.536 7.208 17.589 1.00 90.00 223 HIS A CA 1
ATOM 1851 C C . HIS A 1 223 ? -15.063 6.868 17.831 1.00 90.00 223 HIS A C 1
ATOM 1853 O O . HIS A 1 223 ? -14.254 7.766 18.044 1.00 90.00 223 HIS A O 1
ATOM 1859 N N . LEU A 1 224 ? -14.694 5.594 17.674 1.00 90.50 224 LEU A N 1
ATOM 1860 C CA . LEU A 1 224 ? -13.312 5.125 17.795 1.00 90.50 224 LEU A CA 1
ATOM 1861 C C . LEU A 1 224 ? -12.384 5.869 16.831 1.00 90.50 224 LEU A C 1
ATOM 1863 O O . LEU A 1 224 ? -11.305 6.301 17.222 1.00 90.50 224 LEU A O 1
ATOM 1867 N N . ARG A 1 225 ? -12.820 6.109 15.589 1.00 87.44 225 ARG A N 1
ATOM 1868 C CA . ARG A 1 225 ? -12.050 6.909 14.625 1.00 87.44 225 ARG A CA 1
ATOM 1869 C C . ARG A 1 225 ? -11.823 8.341 15.076 1.00 87.44 225 ARG A C 1
ATOM 1871 O O . ARG A 1 225 ? -10.708 8.826 14.935 1.00 87.44 225 ARG A O 1
ATOM 1878 N N . MET A 1 226 ? -12.853 9.009 15.594 1.00 86.75 226 MET A N 1
ATOM 1879 C CA . MET A 1 226 ? -12.716 10.378 16.102 1.00 86.75 226 MET A CA 1
ATOM 1880 C C . MET A 1 226 ? -11.731 10.427 17.275 1.00 86.75 226 MET A C 1
ATOM 1882 O O . MET A 1 226 ? -10.857 11.290 17.297 1.00 86.75 226 MET A O 1
ATOM 1886 N N . ASN A 1 227 ? -11.807 9.453 18.185 1.00 89.06 227 ASN A N 1
ATOM 1887 C CA . ASN A 1 227 ? -10.888 9.343 19.315 1.00 89.06 227 ASN A CA 1
ATOM 1888 C C . ASN A 1 227 ? -9.446 9.101 18.865 1.00 89.06 227 ASN A C 1
ATOM 1890 O O . ASN A 1 227 ? -8.544 9.794 19.325 1.00 89.06 227 ASN A O 1
ATOM 1894 N N . ILE A 1 228 ? -9.219 8.175 17.932 1.00 88.81 228 ILE A N 1
ATOM 1895 C CA . ILE A 1 228 ? -7.883 7.910 17.376 1.00 88.81 228 ILE A CA 1
ATOM 1896 C C . ILE A 1 228 ? -7.335 9.165 16.684 1.00 88.81 228 ILE A C 1
ATOM 1898 O O . ILE A 1 228 ? -6.199 9.557 16.937 1.00 88.81 228 ILE A O 1
ATOM 1902 N N . SER A 1 229 ? -8.153 9.834 15.865 1.00 84.06 229 SER A N 1
ATOM 1903 C CA . SER A 1 229 ? -7.763 11.072 15.181 1.00 84.06 229 SER A CA 1
ATOM 1904 C C . SER A 1 229 ? -7.441 12.222 16.138 1.00 84.06 229 SER A C 1
ATOM 1906 O O . SER A 1 229 ? -6.645 13.083 15.789 1.00 84.06 229 SER A O 1
ATOM 1908 N N . SER A 1 230 ? -8.027 12.250 17.338 1.00 82.88 230 SER A N 1
ATOM 1909 C CA . SER A 1 230 ? -7.700 13.258 18.359 1.00 82.88 230 SER A CA 1
ATOM 1910 C C . SER A 1 230 ? -6.324 13.055 19.004 1.00 82.88 230 SER A C 1
ATOM 1912 O O . SER A 1 230 ? -5.761 13.997 19.551 1.00 82.88 230 SER A O 1
ATOM 1914 N N . VAL A 1 231 ? -5.793 11.829 18.944 1.00 81.12 231 VAL A N 1
ATOM 1915 C CA . VAL A 1 231 ? -4.507 11.437 19.544 1.00 81.12 231 VAL A CA 1
ATOM 1916 C C . VAL A 1 231 ? -3.358 11.589 18.543 1.00 81.12 231 VAL A C 1
ATOM 1918 O O . VAL A 1 231 ? -2.210 11.795 18.922 1.00 81.12 231 VAL A O 1
ATOM 1921 N N . SER A 1 232 ? -3.658 11.506 17.250 1.00 71.69 232 SER A N 1
ATOM 1922 C CA . SER A 1 232 ? -2.746 11.910 16.185 1.00 71.69 232 SER A CA 1
ATOM 1923 C C . SER A 1 232 ? -2.759 13.429 16.037 1.00 71.69 232 SER A C 1
ATOM 1925 O O . SER A 1 232 ? -3.844 13.985 15.921 1.00 71.69 232 SER A O 1
ATOM 1927 N N . ASP A 1 233 ? -1.603 14.089 15.982 1.00 68.25 233 ASP A N 1
ATOM 1928 C CA . ASP A 1 233 ? -1.438 15.557 15.943 1.00 68.25 233 ASP A CA 1
ATOM 1929 C C . ASP A 1 233 ? -2.027 16.263 14.683 1.00 68.25 233 ASP A C 1
ATOM 1931 O O . ASP A 1 233 ? -1.332 16.971 13.962 1.00 68.25 233 ASP A O 1
ATOM 1935 N N . GLY A 1 234 ? -3.311 16.063 14.365 1.00 59.16 234 GLY A N 1
ATOM 1936 C CA . GLY A 1 234 ? -4.068 16.702 13.278 1.00 59.16 234 GLY A CA 1
ATOM 1937 C C . GLY A 1 234 ? -3.862 16.123 11.871 1.00 59.16 234 GLY A C 1
ATOM 1938 O O . GLY A 1 234 ? -4.753 16.239 11.032 1.00 59.16 234 GLY A O 1
ATOM 1939 N N . ASP A 1 235 ? -2.737 15.455 11.615 1.00 63.16 235 ASP A N 1
ATOM 1940 C CA . ASP A 1 235 ? -2.315 15.040 10.263 1.00 63.16 235 ASP A CA 1
ATOM 1941 C C . ASP A 1 235 ? -2.780 13.640 9.823 1.00 63.16 235 ASP A C 1
ATOM 1943 O O . ASP A 1 235 ? -2.535 13.227 8.685 1.00 63.16 235 ASP A O 1
ATOM 1947 N N . PHE A 1 236 ? -3.427 12.881 10.706 1.00 65.81 236 PHE A N 1
ATOM 1948 C CA . PHE A 1 236 ? -3.817 11.501 10.432 1.00 65.81 236 PHE A CA 1
ATOM 1949 C C . PHE A 1 236 ? -5.267 11.395 9.972 1.00 65.81 236 PHE A C 1
ATOM 1951 O O . PHE A 1 236 ? -6.209 11.733 10.699 1.00 65.81 236 PHE A O 1
ATOM 1958 N N . ARG A 1 237 ? -5.469 10.821 8.788 1.00 72.06 237 ARG A N 1
ATOM 1959 C CA . ARG A 1 237 ? -6.80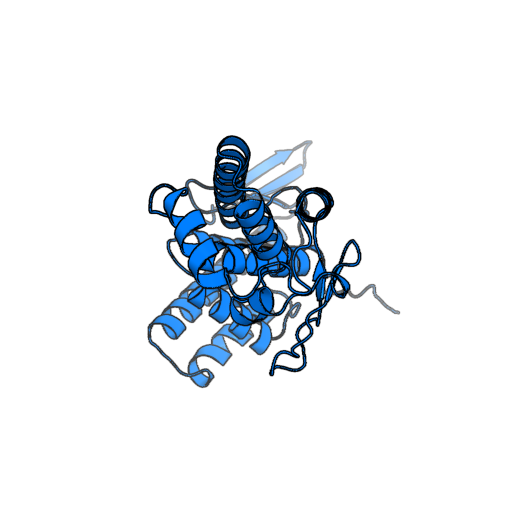5 10.436 8.326 1.00 72.06 237 ARG A CA 1
ATOM 1960 C C . ARG A 1 237 ? -6.941 8.940 8.497 1.00 72.06 237 ARG A C 1
ATOM 1962 O O . ARG A 1 237 ? -6.075 8.191 8.083 1.00 72.06 237 ARG A O 1
ATOM 1969 N N . PHE A 1 238 ? -8.069 8.453 9.008 1.00 67.00 238 PHE A N 1
ATOM 1970 C CA . PHE A 1 238 ? -8.260 7.003 9.147 1.00 67.00 238 PHE A CA 1
ATOM 1971 C C . PHE A 1 238 ? -8.101 6.232 7.818 1.00 67.00 238 PHE A C 1
ATOM 1973 O O . PHE A 1 238 ? -7.742 5.056 7.807 1.00 67.00 238 PHE A O 1
ATOM 1980 N N . THR A 1 239 ? -8.336 6.890 6.678 1.00 72.44 239 THR A N 1
ATOM 1981 C CA . THR A 1 239 ? -8.041 6.332 5.351 1.00 72.44 239 THR A CA 1
ATOM 1982 C C . THR A 1 239 ? -6.587 5.892 5.196 1.00 72.44 239 THR A C 1
ATOM 1984 O O . THR A 1 239 ? -6.343 4.934 4.470 1.00 72.44 239 THR A O 1
ATOM 1987 N N . ASP A 1 240 ? -5.652 6.513 5.911 1.00 75.00 240 ASP A N 1
ATOM 1988 C CA . ASP A 1 240 ? -4.218 6.228 5.887 1.00 75.00 240 ASP A CA 1
ATOM 1989 C C . ASP A 1 240 ? -3.917 4.763 6.255 1.00 75.00 240 ASP A C 1
ATOM 1991 O O . ASP A 1 240 ? -3.049 4.154 5.630 1.00 75.00 240 ASP A O 1
ATOM 1995 N N . TYR A 1 241 ? -4.680 4.143 7.177 1.00 81.12 241 TYR A N 1
ATOM 1996 C CA . TYR A 1 241 ? -4.572 2.699 7.478 1.00 81.12 241 TYR A CA 1
ATOM 1997 C C . TYR A 1 241 ? -4.771 1.849 6.225 1.00 81.12 241 TYR A C 1
ATOM 1999 O O . TYR A 1 241 ? -3.962 0.977 5.905 1.00 81.12 241 TYR A O 1
ATOM 2007 N N . ARG A 1 242 ? -5.834 2.144 5.473 1.00 79.75 242 ARG A N 1
ATOM 2008 C CA . ARG A 1 242 ? -6.158 1.424 4.241 1.00 79.75 242 ARG A CA 1
ATOM 2009 C C . ARG A 1 242 ? -5.133 1.704 3.147 1.00 79.75 242 ARG A C 1
ATOM 2011 O O . ARG A 1 242 ? -4.767 0.776 2.430 1.00 79.75 242 ARG A O 1
ATOM 2018 N N . GLN A 1 243 ? -4.667 2.948 3.033 1.00 78.56 243 GLN A N 1
ATOM 2019 C CA . GLN A 1 243 ? -3.632 3.315 2.066 1.00 78.56 243 GLN A CA 1
ATOM 2020 C C . GLN A 1 243 ? -2.345 2.525 2.327 1.00 78.56 243 GLN A C 1
ATOM 2022 O O . GLN A 1 243 ? -1.836 1.873 1.416 1.00 78.56 243 GLN A O 1
ATOM 2027 N N . CYS A 1 244 ? -1.862 2.492 3.572 1.00 81.88 244 CYS A N 1
ATOM 2028 C CA . CYS A 1 244 ? -0.673 1.716 3.919 1.00 81.88 244 CYS A CA 1
ATOM 2029 C C . CYS A 1 244 ? -0.864 0.215 3.663 1.00 81.88 244 CYS A C 1
ATOM 2031 O O . CYS A 1 244 ? 0.007 -0.414 3.059 1.00 81.88 244 CYS A O 1
ATOM 2033 N N . TYR A 1 245 ? -2.010 -0.355 4.054 1.00 84.75 245 TYR A N 1
ATOM 2034 C CA . TYR A 1 245 ? -2.324 -1.760 3.782 1.00 84.75 245 TYR A CA 1
ATOM 2035 C C . TYR A 1 245 ? -2.261 -2.076 2.281 1.00 84.75 245 TYR A C 1
ATOM 2037 O O . TYR A 1 245 ? -1.583 -3.018 1.873 1.00 84.75 245 TYR A O 1
ATOM 2045 N N . GLN A 1 246 ? -2.906 -1.263 1.439 1.00 80.56 246 GLN A N 1
ATOM 2046 C CA . GLN A 1 246 ? -2.893 -1.456 -0.014 1.00 80.56 246 GLN A CA 1
ATOM 2047 C C . GLN A 1 246 ? -1.476 -1.356 -0.587 1.00 80.56 246 GLN A C 1
ATOM 2049 O O . GLN A 1 246 ? -1.076 -2.213 -1.375 1.00 80.56 246 GLN A O 1
ATOM 2054 N N . LEU A 1 247 ? -0.684 -0.377 -0.139 1.00 80.19 247 LEU A N 1
ATOM 2055 C CA . LEU A 1 247 ? 0.719 -0.249 -0.536 1.00 80.19 247 LEU A CA 1
ATOM 2056 C C . LEU A 1 247 ? 1.553 -1.468 -0.111 1.00 80.19 247 LEU A C 1
ATOM 2058 O O . LEU A 1 247 ? 2.391 -1.920 -0.889 1.00 80.19 247 LEU A O 1
ATOM 2062 N N . LYS A 1 248 ? 1.318 -2.037 1.079 1.00 82.19 248 LYS A N 1
ATOM 2063 C CA . LYS A 1 248 ? 1.971 -3.276 1.541 1.00 82.19 248 LYS A CA 1
ATOM 2064 C C . LYS A 1 248 ? 1.583 -4.485 0.691 1.00 82.19 248 LYS A C 1
ATOM 2066 O O . LYS A 1 248 ? 2.468 -5.246 0.309 1.00 82.19 248 LYS A O 1
ATOM 2071 N N . VAL A 1 249 ? 0.296 -4.658 0.379 1.00 81.31 249 VAL A N 1
ATOM 2072 C CA . VAL A 1 249 ? -0.194 -5.754 -0.479 1.00 81.31 249 VAL A CA 1
ATOM 2073 C C . VAL A 1 249 ? 0.463 -5.687 -1.850 1.00 81.31 249 VAL A C 1
ATOM 2075 O O . VAL A 1 249 ? 1.073 -6.662 -2.285 1.00 81.31 249 VAL A O 1
ATOM 2078 N N . ILE A 1 250 ? 0.420 -4.513 -2.479 1.00 78.19 250 ILE A N 1
ATOM 2079 C CA . ILE A 1 250 ? 1.101 -4.249 -3.745 1.00 78.19 250 ILE A CA 1
ATOM 2080 C C . ILE A 1 250 ? 2.590 -4.572 -3.635 1.00 78.19 250 ILE A C 1
ATOM 2082 O O . ILE A 1 250 ? 3.154 -5.245 -4.495 1.00 78.19 250 ILE A O 1
ATOM 2086 N N . TRP A 1 251 ? 3.255 -4.044 -2.605 1.00 79.06 251 TRP A N 1
ATOM 2087 C CA . TRP A 1 251 ? 4.695 -4.201 -2.457 1.00 79.06 251 TRP A CA 1
ATOM 2088 C C . TRP A 1 251 ? 5.065 -5.675 -2.346 1.00 79.06 251 TRP A C 1
ATOM 2090 O O . TRP A 1 251 ? 5.968 -6.126 -3.043 1.00 79.06 251 TRP A O 1
ATOM 2100 N N . ASN A 1 252 ? 4.319 -6.442 -1.552 1.00 79.12 252 ASN A N 1
ATOM 2101 C CA . ASN A 1 252 ? 4.491 -7.885 -1.430 1.00 79.12 252 ASN A CA 1
ATOM 2102 C C . ASN A 1 252 ? 4.239 -8.611 -2.754 1.00 79.12 252 ASN A C 1
ATOM 2104 O O . ASN A 1 252 ? 4.986 -9.525 -3.097 1.00 79.12 252 ASN A O 1
ATOM 2108 N N . GLU A 1 253 ? 3.238 -8.198 -3.530 1.00 78.31 253 GLU A N 1
ATOM 2109 C CA . GLU A 1 253 ? 2.997 -8.754 -4.860 1.00 78.31 253 GLU A CA 1
ATOM 2110 C C . GLU A 1 253 ? 4.183 -8.503 -5.800 1.00 78.31 253 GLU A C 1
ATOM 2112 O O . GLU A 1 253 ? 4.635 -9.422 -6.476 1.00 78.31 253 GLU A O 1
ATOM 2117 N N . ILE A 1 254 ? 4.757 -7.300 -5.794 1.00 75.81 254 ILE A N 1
ATOM 2118 C CA . ILE A 1 254 ? 5.958 -6.978 -6.577 1.00 75.81 254 ILE A CA 1
ATOM 2119 C C . ILE A 1 254 ? 7.172 -7.761 -6.059 1.00 75.81 254 ILE A C 1
ATOM 2121 O O . ILE A 1 254 ? 7.999 -8.226 -6.851 1.00 75.81 254 ILE A O 1
ATOM 2125 N N . LEU A 1 255 ? 7.304 -7.925 -4.738 1.00 74.50 255 LEU A N 1
ATOM 2126 C CA . LEU A 1 255 ? 8.374 -8.726 -4.148 1.00 74.50 255 LEU A CA 1
ATOM 2127 C C . LEU A 1 255 ? 8.307 -10.179 -4.637 1.00 74.50 255 LEU A C 1
ATOM 2129 O O . LEU A 1 255 ? 9.348 -10.735 -4.994 1.00 74.50 255 LEU A O 1
ATOM 2133 N N . ASN A 1 256 ? 7.096 -10.732 -4.708 1.00 73.75 256 ASN A N 1
ATOM 2134 C CA . ASN A 1 256 ? 6.816 -12.122 -5.066 1.00 73.75 256 ASN A CA 1
ATOM 2135 C C . ASN A 1 256 ? 6.601 -12.358 -6.566 1.00 73.75 256 ASN A C 1
ATOM 2137 O O . ASN A 1 256 ? 6.563 -13.509 -6.995 1.00 73.75 256 ASN A O 1
ATOM 2141 N N . SER A 1 257 ? 6.442 -11.302 -7.368 1.00 70.50 257 SER A N 1
ATOM 2142 C CA . SER A 1 257 ? 6.240 -11.414 -8.811 1.00 70.50 257 SER A CA 1
ATOM 2143 C C . SER A 1 257 ? 7.478 -12.029 -9.435 1.00 70.50 257 SER A C 1
ATOM 2145 O O . SER A 1 257 ? 8.455 -11.319 -9.615 1.00 70.50 257 SER A O 1
ATOM 2147 N N . THR A 1 258 ? 7.488 -13.335 -9.723 1.00 59.50 258 THR A N 1
ATOM 2148 C CA . THR A 1 258 ? 8.570 -13.983 -10.478 1.00 59.50 258 THR A CA 1
ATOM 2149 C C . THR A 1 258 ? 8.715 -13.242 -11.799 1.00 59.50 258 THR A C 1
ATOM 2151 O O . THR A 1 258 ? 7.726 -13.083 -12.513 1.00 59.50 258 THR A O 1
ATOM 2154 N N . GLY A 1 259 ? 9.911 -12.747 -12.107 1.00 54.00 259 GLY A N 1
ATOM 2155 C CA . GLY A 1 259 ? 10.185 -12.025 -13.348 1.00 54.00 259 GLY A CA 1
ATOM 2156 C C . GLY A 1 259 ? 9.849 -12.915 -14.533 1.00 54.00 259 GLY A C 1
ATOM 2157 O O . GLY A 1 259 ? 9.588 -14.105 -14.326 1.00 54.00 259 GLY A O 1
ATOM 2158 N N . PRO A 1 260 ? 9.866 -12.400 -15.773 1.00 44.19 260 PRO A N 1
ATOM 2159 C CA . PRO A 1 260 ? 9.662 -13.260 -16.929 1.00 44.19 260 PRO A CA 1
ATOM 2160 C C . PRO A 1 260 ? 10.570 -14.478 -16.775 1.00 44.19 260 PRO A C 1
ATOM 2162 O O . PRO A 1 260 ? 11.787 -14.325 -16.614 1.00 44.19 260 PRO A O 1
ATOM 2165 N N . VAL A 1 261 ? 9.947 -15.663 -16.717 1.00 37.75 261 VAL A N 1
ATOM 2166 C CA . VAL A 1 261 ? 10.638 -16.948 -16.662 1.00 37.75 261 VAL A CA 1
ATOM 2167 C C . VAL A 1 261 ? 11.651 -16.865 -17.782 1.00 37.75 261 VAL A C 1
ATOM 2169 O O . VAL A 1 261 ? 11.268 -16.763 -18.948 1.00 37.75 261 VAL A O 1
ATOM 2172 N N . SER A 1 262 ? 12.937 -16.789 -17.434 1.00 33.94 262 SER A N 1
ATOM 2173 C CA . SER A 1 262 ? 13.967 -16.842 -18.451 1.00 33.94 262 SER A CA 1
ATOM 2174 C C . SER A 1 262 ? 13.675 -18.115 -19.222 1.00 33.94 262 SER A C 1
ATOM 2176 O O . SER A 1 262 ? 13.589 -19.194 -18.630 1.00 33.94 262 SER A O 1
ATOM 2178 N N . GLY A 1 263 ? 13.409 -17.969 -20.519 1.00 31.38 263 GLY A N 1
ATOM 2179 C CA . GLY A 1 263 ? 13.346 -19.091 -21.430 1.00 31.38 263 GLY A CA 1
ATOM 2180 C C . GLY A 1 263 ? 14.691 -19.790 -21.339 1.00 31.38 263 GLY A C 1
ATOM 2181 O O . GLY A 1 263 ? 15.630 -19.451 -22.052 1.00 31.38 263 GLY A O 1
ATOM 2182 N N . LYS A 1 264 ? 14.814 -20.725 -20.395 1.00 29.84 264 LYS A N 1
ATOM 2183 C CA . LYS A 1 264 ? 15.812 -21.771 -20.449 1.00 29.84 264 LYS A CA 1
ATOM 2184 C C . LYS A 1 264 ? 15.504 -22.483 -21.748 1.00 29.84 264 LYS A C 1
ATOM 2186 O O . LYS A 1 264 ? 14.404 -23.014 -21.908 1.00 29.84 264 LYS A O 1
ATOM 2191 N N . GLY A 1 265 ? 16.460 -22.399 -22.667 1.00 37.75 265 GLY A N 1
ATOM 2192 C CA . GLY A 1 265 ? 16.404 -23.079 -23.943 1.00 37.75 265 GLY A CA 1
ATOM 2193 C C . GLY A 1 265 ? 15.896 -24.503 -23.766 1.00 37.75 265 GLY A C 1
ATOM 2194 O O . GLY A 1 265 ? 16.277 -25.216 -22.833 1.00 37.75 265 GLY A O 1
ATOM 2195 N N . LYS A 1 266 ? 15.015 -24.898 -24.672 1.00 27.00 266 LYS A N 1
ATOM 2196 C CA . LYS A 1 266 ? 14.785 -26.299 -24.967 1.00 27.00 266 LYS A CA 1
ATOM 2197 C C . LYS A 1 266 ? 15.067 -26.490 -26.448 1.00 27.00 266 LYS A C 1
ATOM 2199 O O . LYS A 1 266 ? 14.324 -25.948 -27.255 1.00 27.00 266 LYS A O 1
ATOM 2204 N N . ALA A 1 267 ? 16.141 -27.256 -26.661 1.00 32.56 267 ALA A N 1
ATOM 2205 C CA . ALA A 1 267 ? 16.593 -27.968 -27.855 1.00 32.56 267 ALA A CA 1
ATOM 2206 C C . ALA A 1 267 ? 16.769 -27.142 -29.134 1.00 32.56 267 ALA A C 1
ATOM 2208 O O . ALA A 1 267 ? 15.756 -26.778 -29.763 1.00 32.56 267 ALA A O 1
#

Sequence (267 aa):
MLTGIYTKNRHGKNIYMFRVGVYPFKIWLYVLNSREAAEASHRQIAGIKSEVDTIFAFIRAGLEYDKIEPHAKILAELVRGTWPPDKLYDYLKMLFLLSGPEEEKWFCYVALCRLALYKDTGYMQSPVIRRYEERFAYIEERLQVEGKLLELAYAQVARDTGFRLSEMDFLEWEDVVYPKIMLRIPRKTSNENMFGLISEKTYETLQKLDHPSQRIFNNAGKHLRMNISSVSDGDFRFTDYRQCYQLKVIWNEILNSTGPVSGKGKA